Protein AF-A0A177Q3Q2-F1 (afdb_monomer_lite)

Structure (mmCIF, N/CA/C/O backbone):
data_AF-A0A177Q3Q2-F1
#
_entry.id   AF-A0A177Q3Q2-F1
#
loop_
_atom_site.group_PDB
_atom_site.id
_atom_site.type_symbol
_atom_site.label_atom_id
_atom_site.label_alt_id
_atom_site.label_comp_id
_atom_site.label_asym_id
_atom_site.label_entity_id
_atom_site.label_seq_id
_atom_site.pdbx_PDB_ins_code
_atom_site.Cartn_x
_atom_site.Cartn_y
_atom_site.Cartn_z
_atom_site.occupancy
_atom_site.B_iso_or_equiv
_atom_site.auth_seq_id
_atom_site.auth_comp_id
_atom_site.auth_asym_id
_atom_site.auth_atom_id
_atom_site.pdbx_PDB_model_num
ATOM 1 N N . MET A 1 1 ? 17.281 -11.636 -46.528 1.00 52.88 1 MET A N 1
ATOM 2 C CA . MET A 1 1 ? 16.624 -12.798 -47.162 1.00 52.88 1 MET A CA 1
ATOM 3 C C . MET A 1 1 ? 15.915 -13.528 -46.042 1.00 52.88 1 MET A C 1
ATOM 5 O O . MET A 1 1 ? 16.582 -13.711 -45.032 1.00 52.88 1 MET A O 1
ATOM 9 N N . PRO A 1 2 ? 14.626 -13.861 -46.186 1.00 63.59 2 PRO A N 1
ATOM 10 C CA . PRO A 1 2 ? 13.891 -14.583 -45.153 1.00 63.59 2 PRO A CA 1
ATOM 11 C C . PRO A 1 2 ? 14.477 -15.980 -44.945 1.00 63.59 2 PRO A C 1
ATOM 13 O O . PRO A 1 2 ? 15.086 -16.559 -45.857 1.00 63.59 2 PRO A O 1
ATOM 16 N N . SER A 1 3 ? 14.303 -16.505 -43.739 1.00 64.81 3 SER A N 1
ATOM 17 C CA . SER A 1 3 ? 14.805 -17.816 -43.346 1.00 64.81 3 SER A CA 1
ATOM 18 C C . SER A 1 3 ? 14.247 -18.946 -44.236 1.00 64.81 3 SER A C 1
ATOM 20 O O . SER A 1 3 ? 13.060 -18.965 -44.557 1.00 64.81 3 SER A O 1
ATOM 22 N N . PRO A 1 4 ? 15.063 -19.943 -44.634 1.00 68.69 4 PRO A N 1
ATOM 23 C CA . PRO A 1 4 ? 14.647 -20.991 -45.574 1.00 68.69 4 PRO A CA 1
ATOM 24 C C . PRO A 1 4 ? 13.733 -22.074 -44.963 1.00 68.69 4 PRO A C 1
ATOM 26 O O . PRO A 1 4 ? 13.349 -23.006 -45.667 1.00 68.69 4 PRO A O 1
ATOM 29 N N . SER A 1 5 ? 13.398 -21.997 -43.668 1.00 67.12 5 SER A N 1
ATOM 30 C CA . SER A 1 5 ? 12.574 -22.994 -42.968 1.00 67.12 5 SER A CA 1
ATOM 31 C C . SER A 1 5 ? 11.662 -22.356 -41.916 1.00 67.12 5 SER A C 1
ATOM 33 O O . SER A 1 5 ? 12.164 -21.669 -41.027 1.00 67.12 5 SER A O 1
ATOM 35 N N . ILE A 1 6 ? 10.367 -22.685 -41.942 1.00 64.56 6 ILE A N 1
ATOM 36 C CA . ILE A 1 6 ? 9.371 -22.293 -40.929 1.00 64.56 6 ILE A CA 1
ATOM 37 C C . ILE A 1 6 ? 9.373 -23.340 -39.805 1.00 64.56 6 ILE A C 1
ATOM 39 O O . ILE A 1 6 ? 8.552 -24.255 -39.783 1.00 64.56 6 ILE A O 1
ATOM 43 N N . GLN A 1 7 ? 10.348 -23.271 -38.903 1.00 69.44 7 GLN A N 1
ATOM 44 C CA . GLN A 1 7 ? 10.355 -24.081 -37.681 1.00 69.44 7 GLN A CA 1
ATOM 45 C C . GLN A 1 7 ? 10.640 -23.182 -36.487 1.00 69.44 7 GLN A C 1
ATOM 47 O O . GLN A 1 7 ? 11.554 -22.360 -36.550 1.00 69.44 7 GLN A O 1
ATOM 52 N N . ALA A 1 8 ? 9.871 -23.353 -35.408 1.00 69.31 8 ALA A N 1
ATOM 53 C CA . ALA A 1 8 ? 10.115 -22.654 -34.153 1.00 69.31 8 ALA A CA 1
ATOM 54 C C . ALA A 1 8 ? 11.532 -22.970 -33.656 1.00 69.31 8 ALA A C 1
ATOM 56 O O . ALA A 1 8 ? 11.955 -24.129 -33.655 1.00 69.31 8 ALA A O 1
ATOM 57 N N . ARG A 1 9 ? 12.270 -21.931 -33.261 1.00 74.56 9 ARG A N 1
ATOM 58 C CA . ARG A 1 9 ? 13.608 -22.055 -32.684 1.00 74.56 9 ARG A CA 1
ATOM 59 C C . ARG A 1 9 ? 13.596 -21.422 -31.311 1.00 74.56 9 ARG A C 1
ATOM 61 O O . ARG A 1 9 ? 13.188 -20.272 -31.168 1.00 74.56 9 ARG A O 1
ATOM 68 N N . ASP A 1 10 ? 14.104 -22.156 -30.336 1.00 81.56 10 ASP A N 1
ATOM 69 C CA . ASP A 1 10 ? 14.385 -21.577 -29.036 1.00 81.56 10 ASP A CA 1
ATOM 70 C C . ASP A 1 10 ? 15.620 -20.684 -29.153 1.00 81.56 10 ASP A C 1
ATOM 72 O O . ASP A 1 10 ? 16.664 -21.081 -29.679 1.00 81.56 10 ASP A O 1
ATOM 76 N N . PHE A 1 11 ? 15.493 -19.460 -28.659 1.00 77.62 11 PHE A N 1
ATOM 77 C CA . PHE A 1 11 ? 16.582 -18.504 -28.562 1.00 77.62 11 PHE A CA 1
ATOM 78 C C . PHE A 1 11 ? 16.597 -17.924 -27.151 1.00 77.62 11 PHE A C 1
ATOM 80 O O . PHE A 1 11 ? 15.567 -17.497 -26.633 1.00 77.62 11 PHE A O 1
ATOM 87 N N . LEU A 1 12 ? 17.774 -17.913 -26.527 1.00 84.19 12 LEU A N 1
ATOM 88 C CA . LEU A 1 12 ? 17.972 -17.340 -25.203 1.00 84.19 12 LEU A CA 1
ATOM 89 C C . LEU A 1 12 ? 18.639 -15.971 -25.341 1.00 84.19 12 LEU A C 1
ATOM 91 O O . LEU A 1 12 ? 19.768 -15.873 -25.821 1.00 84.19 12 LEU A O 1
ATOM 95 N N . SER A 1 13 ? 17.956 -14.930 -24.869 1.00 83.25 13 SER A N 1
ATOM 96 C CA . SER A 1 13 ? 18.501 -13.579 -24.744 1.00 83.25 13 SER A CA 1
ATOM 97 C C . SER A 1 13 ? 18.409 -13.125 -23.298 1.00 83.25 13 SER A C 1
ATOM 99 O O . SER A 1 13 ? 17.327 -13.142 -22.715 1.00 83.25 13 SER A O 1
ATOM 101 N N . ASN A 1 14 ? 19.535 -12.705 -22.727 1.00 87.25 14 ASN A N 1
ATOM 102 C CA . ASN A 1 14 ? 19.601 -12.217 -21.354 1.00 87.25 14 ASN A CA 1
ATOM 103 C C . ASN A 1 14 ? 19.893 -10.716 -21.368 1.00 87.25 14 ASN A C 1
ATOM 105 O O . ASN A 1 14 ? 20.964 -10.295 -21.805 1.00 87.25 14 ASN A O 1
ATOM 109 N N . VAL A 1 15 ? 18.955 -9.919 -20.861 1.00 89.25 15 VAL A N 1
ATOM 110 C CA . VAL A 1 15 ? 19.121 -8.476 -20.652 1.00 89.25 15 VAL A CA 1
ATOM 111 C C . VAL A 1 15 ? 18.958 -8.191 -19.164 1.00 89.25 15 VAL A C 1
ATOM 113 O O . VAL A 1 15 ? 18.047 -8.712 -18.526 1.00 89.25 15 VAL A O 1
ATOM 116 N N . ALA A 1 16 ? 19.843 -7.365 -18.608 1.00 90.50 16 ALA A N 1
ATOM 117 C CA . ALA A 1 16 ? 19.757 -6.909 -17.226 1.00 90.50 16 ALA A CA 1
ATOM 118 C C . ALA A 1 16 ? 19.288 -5.451 -17.174 1.00 90.50 16 ALA A C 1
ATOM 120 O O . ALA A 1 16 ? 19.714 -4.620 -17.976 1.00 90.50 16 ALA A O 1
ATOM 121 N N . HIS A 1 17 ? 18.440 -5.136 -16.199 1.00 90.50 17 HIS A N 1
ATOM 122 C CA . HIS A 1 17 ? 17.997 -3.781 -15.895 1.00 90.50 17 HIS A CA 1
ATOM 123 C C . HIS A 1 17 ? 18.007 -3.567 -14.379 1.00 90.50 17 HIS A C 1
ATOM 125 O O . HIS A 1 17 ? 17.711 -4.491 -13.623 1.00 90.50 17 HIS A O 1
ATOM 131 N N . VAL A 1 18 ? 18.342 -2.352 -13.938 1.00 92.06 18 VAL A N 1
ATOM 132 C CA . VAL A 1 18 ? 18.308 -1.960 -12.524 1.00 92.06 18 VAL A CA 1
ATOM 133 C C . VAL A 1 18 ? 17.256 -0.879 -12.342 1.00 92.06 18 VAL A C 1
ATOM 135 O O . VAL A 1 18 ? 17.373 0.211 -12.900 1.00 92.06 18 VAL A O 1
ATOM 138 N N . PHE A 1 19 ? 16.263 -1.166 -11.509 1.00 91.62 19 PHE A N 1
ATOM 139 C CA . PHE A 1 19 ? 15.271 -0.184 -11.098 1.00 91.62 19 PHE A CA 1
ATOM 140 C C . PHE A 1 19 ? 15.809 0.607 -9.904 1.00 91.62 19 PHE A C 1
ATOM 142 O O . PHE A 1 19 ? 15.967 0.072 -8.811 1.00 91.62 19 PHE A O 1
ATOM 149 N N . GLY A 1 20 ? 16.123 1.886 -10.118 1.00 89.19 20 GLY A N 1
ATOM 150 C CA . GLY A 1 20 ? 16.749 2.724 -9.089 1.00 89.19 20 GLY A CA 1
ATOM 151 C C . GLY A 1 20 ? 15.794 3.261 -8.019 1.00 89.19 20 GLY A C 1
ATOM 152 O O . GLY A 1 20 ? 16.256 3.762 -6.999 1.00 89.19 20 GLY A O 1
ATOM 153 N N . ASN A 1 21 ? 14.479 3.181 -8.243 1.00 91.62 21 ASN A N 1
ATOM 154 C CA . ASN A 1 21 ? 13.468 3.762 -7.363 1.00 91.62 21 ASN A CA 1
ATOM 155 C C . ASN A 1 21 ? 12.325 2.782 -7.111 1.00 91.62 21 ASN A C 1
ATOM 157 O O . ASN A 1 21 ? 11.904 2.064 -8.018 1.00 91.62 21 ASN A O 1
ATOM 161 N N . ALA A 1 22 ? 11.784 2.834 -5.896 1.00 94.56 22 ALA A N 1
ATOM 162 C CA . ALA A 1 22 ? 10.554 2.147 -5.546 1.00 94.56 22 ALA A CA 1
ATOM 163 C C . ALA A 1 22 ? 9.386 2.706 -6.365 1.00 94.56 22 ALA A C 1
ATOM 165 O O . ALA A 1 22 ? 9.119 3.906 -6.295 1.00 94.56 22 ALA A O 1
ATOM 166 N N . CYS A 1 23 ? 8.735 1.859 -7.158 1.00 97.56 23 CYS A N 1
ATOM 167 C CA . CYS A 1 23 ? 7.538 2.171 -7.936 1.00 97.56 23 CYS A CA 1
ATOM 168 C C . CYS A 1 23 ? 7.004 0.902 -8.617 1.00 97.56 23 CYS A C 1
ATOM 170 O O . CYS A 1 23 ? 7.581 -0.181 -8.499 1.00 97.56 23 CYS A O 1
ATOM 172 N N . THR A 1 24 ? 5.921 1.058 -9.376 1.00 96.19 24 THR A N 1
ATOM 173 C CA . THR A 1 24 ? 5.447 0.056 -10.330 1.00 96.19 24 THR A CA 1
ATOM 174 C C . THR A 1 24 ? 5.987 0.360 -11.728 1.00 96.19 24 THR A C 1
ATOM 176 O O . THR A 1 24 ? 6.044 1.516 -12.153 1.00 96.19 24 THR A O 1
ATOM 179 N N . PHE A 1 25 ? 6.400 -0.683 -12.437 1.00 95.50 25 PHE A N 1
ATOM 180 C CA . PHE A 1 25 ? 6.939 -0.634 -13.792 1.00 95.50 25 PHE A CA 1
ATOM 181 C C . PHE A 1 25 ? 6.328 -1.755 -14.631 1.00 95.50 25 PHE A C 1
ATOM 183 O O . PHE A 1 25 ? 5.792 -2.728 -14.101 1.00 95.50 25 PHE A O 1
ATOM 190 N N . GLU A 1 26 ? 6.465 -1.642 -15.944 1.00 94.94 26 GLU A N 1
ATOM 191 C CA . GLU A 1 26 ? 6.177 -2.719 -16.882 1.00 94.94 26 GLU A CA 1
ATOM 192 C C . GLU A 1 26 ? 7.461 -3.051 -17.641 1.00 94.94 26 GLU A C 1
ATOM 194 O O . GLU A 1 26 ? 8.158 -2.159 -18.129 1.00 94.94 26 GLU A O 1
ATOM 199 N N . SER A 1 27 ? 7.793 -4.336 -17.713 1.00 93.25 27 SER A N 1
ATOM 200 C CA . SER A 1 27 ? 8.859 -4.842 -18.568 1.00 93.25 27 SER A CA 1
ATOM 201 C C . SER A 1 27 ? 8.229 -5.619 -19.709 1.00 93.25 27 SER A C 1
ATOM 203 O O . SER A 1 27 ? 7.420 -6.513 -19.463 1.00 93.25 27 SER A O 1
ATOM 205 N N . SER A 1 28 ? 8.583 -5.280 -20.947 1.00 93.31 28 SER A N 1
ATOM 206 C CA . SER A 1 28 ? 8.071 -5.955 -22.133 1.00 93.31 28 SER A CA 1
ATOM 207 C C . SER A 1 28 ? 9.188 -6.586 -22.956 1.00 93.31 28 SER A C 1
ATOM 209 O O . SER A 1 28 ? 10.295 -6.062 -23.077 1.00 93.31 28 SER A O 1
ATOM 211 N N . LEU A 1 29 ? 8.873 -7.743 -23.526 1.00 91.25 29 LEU A N 1
ATOM 212 C CA . LEU A 1 29 ? 9.678 -8.457 -24.499 1.00 91.25 29 LEU A CA 1
ATOM 213 C C . LEU A 1 29 ? 8.914 -8.445 -25.816 1.00 91.25 29 LEU A C 1
ATOM 215 O O . LEU A 1 29 ? 7.759 -8.857 -25.855 1.00 91.25 29 LEU A O 1
ATOM 219 N N . THR A 1 30 ? 9.558 -7.997 -26.889 1.00 90.75 30 THR A N 1
ATOM 220 C CA . THR A 1 30 ? 9.022 -8.104 -28.250 1.00 90.75 30 THR A CA 1
ATOM 221 C C . THR A 1 30 ? 9.996 -8.906 -29.095 1.00 90.75 30 THR A C 1
ATOM 223 O O . THR A 1 30 ? 11.171 -8.554 -29.187 1.00 90.75 30 THR A O 1
ATOM 226 N N . ALA A 1 31 ? 9.505 -9.986 -29.692 1.00 89.31 31 ALA A N 1
ATOM 227 C CA . ALA A 1 31 ? 10.215 -10.776 -30.682 1.00 89.31 31 ALA A CA 1
ATOM 228 C C . ALA A 1 31 ? 9.748 -10.355 -32.077 1.00 89.31 31 ALA A C 1
ATOM 230 O O . ALA A 1 31 ? 8.546 -10.253 -32.330 1.00 89.31 31 ALA A O 1
ATOM 231 N N . THR A 1 32 ? 10.704 -10.113 -32.968 1.00 88.06 32 THR A N 1
ATOM 232 C CA . THR A 1 32 ? 10.467 -9.781 -34.375 1.00 88.06 32 THR A CA 1
ATOM 233 C C . THR A 1 32 ? 11.155 -10.818 -35.250 1.00 88.06 32 THR A C 1
ATOM 235 O O . THR A 1 32 ? 12.340 -11.087 -35.045 1.00 88.06 32 THR A O 1
ATOM 238 N N . ASP A 1 33 ? 10.427 -11.368 -36.211 1.00 83.06 33 ASP A N 1
ATOM 239 C CA . ASP A 1 33 ? 10.922 -12.316 -37.202 1.00 83.06 33 ASP A CA 1
ATOM 240 C C . ASP A 1 33 ? 11.427 -11.586 -38.464 1.00 83.06 33 ASP A C 1
ATOM 242 O O . ASP A 1 33 ? 11.071 -10.432 -38.731 1.00 83.06 33 ASP A O 1
ATOM 246 N N . ASP A 1 34 ? 12.289 -12.242 -39.240 1.00 83.19 34 ASP A N 1
ATOM 247 C CA . ASP A 1 34 ? 12.910 -11.696 -40.453 1.00 83.19 34 ASP A CA 1
ATOM 248 C C . ASP A 1 34 ? 11.942 -11.567 -41.647 1.00 83.19 34 ASP A C 1
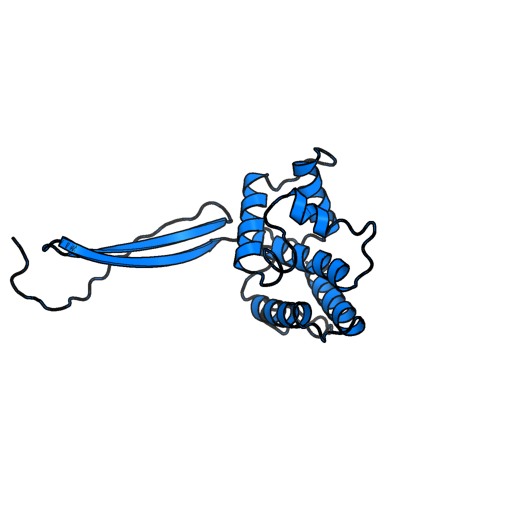ATOM 250 O O . ASP A 1 34 ? 12.282 -10.954 -42.666 1.00 83.19 34 ASP A O 1
ATOM 254 N N . ASP A 1 35 ? 10.722 -12.080 -41.484 1.00 84.19 35 ASP A N 1
ATOM 255 C CA . ASP A 1 35 ? 9.574 -11.948 -42.378 1.00 84.19 35 ASP A CA 1
ATOM 256 C C . ASP A 1 35 ? 8.547 -10.895 -41.905 1.00 84.19 35 ASP A C 1
ATOM 258 O O . ASP A 1 35 ? 7.458 -10.787 -42.472 1.00 84.19 35 ASP A O 1
ATOM 262 N N . ALA A 1 36 ? 8.924 -10.084 -40.908 1.00 82.50 36 ALA A N 1
ATOM 263 C CA . ALA A 1 36 ? 8.108 -9.066 -40.245 1.00 82.50 36 ALA A CA 1
ATOM 264 C C . ALA A 1 36 ? 7.002 -9.592 -39.308 1.00 82.50 36 ALA A C 1
ATOM 266 O O . ALA A 1 36 ? 6.196 -8.793 -38.822 1.00 82.50 36 ALA A O 1
ATOM 267 N N . GLY A 1 37 ? 6.974 -10.891 -38.991 1.00 85.19 37 GLY A N 1
ATOM 268 C CA . GLY A 1 37 ? 6.171 -11.420 -37.889 1.00 85.19 37 GLY A CA 1
ATOM 269 C C . GLY A 1 37 ? 6.585 -10.823 -36.538 1.00 85.19 37 GLY A C 1
ATOM 270 O O . GLY A 1 37 ? 7.764 -10.583 -36.285 1.00 85.19 37 GLY A O 1
ATOM 271 N N . THR A 1 38 ? 5.628 -10.563 -35.642 1.00 91.56 38 THR A N 1
ATOM 272 C CA . THR A 1 38 ? 5.923 -10.000 -34.312 1.00 91.56 38 THR A CA 1
ATOM 273 C C . THR A 1 38 ? 5.073 -10.625 -33.217 1.00 91.56 38 THR A C 1
ATOM 275 O O . THR A 1 38 ? 3.879 -10.848 -33.418 1.00 91.56 38 THR A O 1
ATOM 278 N N . ALA A 1 39 ? 5.653 -10.813 -32.034 1.00 90.62 39 ALA A N 1
ATOM 279 C CA . ALA A 1 39 ? 4.931 -11.173 -30.817 1.00 90.62 39 ALA A CA 1
ATOM 280 C C . ALA A 1 39 ? 5.492 -10.402 -29.617 1.00 90.62 39 ALA A C 1
ATOM 282 O O . ALA A 1 39 ? 6.702 -10.198 -29.527 1.00 90.62 39 ALA A O 1
ATOM 283 N N . SER A 1 40 ? 4.626 -10.005 -28.681 1.00 93.81 40 SER A N 1
ATOM 284 C CA . SER A 1 40 ? 5.023 -9.262 -27.482 1.00 93.81 40 SER A CA 1
ATOM 285 C C . SER A 1 40 ? 4.417 -9.859 -26.218 1.00 93.81 40 SER A C 1
ATOM 287 O O . SER A 1 40 ? 3.284 -10.337 -26.222 1.00 93.81 40 SER A O 1
ATOM 289 N N . GLN A 1 41 ? 5.163 -9.782 -25.122 1.00 93.62 41 GLN A N 1
ATOM 290 C CA . GLN A 1 41 ? 4.716 -10.131 -23.779 1.00 93.62 41 GLN A CA 1
ATOM 291 C C . GLN A 1 41 ? 5.157 -9.043 -22.800 1.00 93.62 41 GLN A C 1
ATOM 293 O O . GLN A 1 41 ? 6.204 -8.430 -22.994 1.00 93.62 41 GLN A O 1
ATOM 298 N N . ALA A 1 42 ? 4.374 -8.811 -21.749 1.00 94.31 42 ALA A N 1
ATOM 299 C CA . ALA A 1 42 ? 4.700 -7.865 -20.691 1.00 94.31 42 ALA A CA 1
ATOM 300 C C . ALA A 1 42 ? 4.548 -8.503 -19.306 1.00 94.31 42 ALA A C 1
ATOM 302 O O . ALA A 1 42 ? 3.767 -9.439 -19.121 1.00 94.31 42 ALA A O 1
ATOM 303 N N . ALA A 1 43 ? 5.300 -7.983 -18.342 1.00 93.38 43 ALA A N 1
ATOM 304 C CA . ALA A 1 43 ? 5.231 -8.340 -16.937 1.00 93.38 43 ALA A CA 1
ATOM 305 C C . ALA A 1 43 ? 5.263 -7.074 -16.075 1.00 93.38 43 ALA A C 1
ATOM 307 O O . ALA A 1 43 ? 6.081 -6.176 -16.295 1.00 93.38 43 ALA A O 1
ATOM 308 N N . ALA A 1 44 ? 4.391 -7.024 -15.069 1.00 93.88 44 ALA A N 1
ATOM 309 C CA . ALA A 1 44 ? 4.443 -5.991 -14.047 1.00 93.88 44 ALA A CA 1
ATOM 310 C C . ALA A 1 44 ? 5.643 -6.233 -13.122 1.00 93.88 44 ALA A C 1
ATOM 312 O O . ALA A 1 44 ? 5.894 -7.358 -12.686 1.00 93.88 44 ALA A O 1
ATOM 313 N N . VAL A 1 45 ? 6.363 -5.165 -12.800 1.00 94.75 45 VAL A N 1
ATOM 314 C CA . VAL A 1 45 ? 7.485 -5.177 -11.863 1.00 94.75 45 VAL A CA 1
ATOM 315 C C . VAL A 1 45 ? 7.186 -4.188 -10.746 1.00 94.75 45 VAL A C 1
ATOM 317 O O . VAL A 1 45 ? 6.967 -3.005 -10.994 1.00 94.75 45 VAL A O 1
ATOM 320 N N . ILE A 1 46 ? 7.181 -4.670 -9.506 1.00 95.94 46 ILE A N 1
ATOM 321 C CA . ILE A 1 46 ? 6.959 -3.852 -8.313 1.00 95.94 46 ILE A CA 1
ATOM 322 C C . ILE A 1 46 ? 8.269 -3.787 -7.543 1.00 95.94 46 ILE A C 1
ATOM 324 O O . ILE A 1 46 ? 8.809 -4.813 -7.135 1.00 95.94 46 ILE A O 1
ATOM 328 N N . ILE A 1 47 ? 8.777 -2.574 -7.356 1.00 96.94 47 ILE A N 1
ATOM 329 C CA . ILE A 1 47 ? 10.008 -2.310 -6.618 1.00 96.94 47 ILE A CA 1
ATOM 330 C C . ILE A 1 47 ? 9.629 -1.590 -5.336 1.00 96.94 47 ILE A C 1
ATOM 332 O O . ILE A 1 47 ? 8.995 -0.535 -5.381 1.00 96.94 47 ILE A O 1
ATOM 336 N N . LEU A 1 48 ? 10.011 -2.164 -4.201 1.00 96.69 48 LEU A N 1
ATOM 337 C CA . LEU A 1 48 ? 9.777 -1.581 -2.884 1.00 96.69 48 LEU A CA 1
ATOM 338 C C . LEU A 1 48 ? 10.919 -0.638 -2.505 1.00 96.69 48 LEU A C 1
ATOM 340 O O . LEU A 1 48 ? 11.982 -0.613 -3.132 1.00 96.69 48 LEU A O 1
ATOM 344 N N . GLY A 1 49 ? 10.691 0.165 -1.471 1.00 95.75 49 GLY A N 1
ATOM 345 C CA . GLY A 1 49 ? 11.761 0.893 -0.810 1.00 95.75 49 GLY A CA 1
ATOM 346 C C . GLY A 1 49 ? 12.718 -0.040 -0.062 1.00 95.75 49 GLY A C 1
ATOM 347 O O . GLY A 1 49 ? 12.691 -1.259 -0.190 1.00 95.75 49 GLY A O 1
ATOM 348 N N . ASN A 1 50 ? 13.591 0.563 0.731 1.00 94.25 50 ASN A N 1
ATOM 349 C CA . ASN A 1 50 ? 14.625 -0.115 1.509 1.00 94.25 50 ASN A CA 1
ATOM 350 C C . ASN A 1 50 ? 14.615 0.318 2.982 1.00 94.25 50 ASN A C 1
ATOM 352 O O . ASN A 1 50 ? 15.648 0.264 3.650 1.00 94.25 50 ASN A O 1
ATOM 356 N N . ALA A 1 51 ? 13.484 0.835 3.469 1.00 94.00 51 ALA A N 1
ATOM 357 C CA . ALA A 1 51 ? 13.339 1.158 4.877 1.00 94.00 51 ALA A CA 1
ATOM 358 C C . ALA A 1 51 ? 13.382 -0.122 5.713 1.00 94.00 51 ALA A C 1
ATOM 360 O O . ALA A 1 51 ? 12.934 -1.172 5.276 1.00 94.00 51 ALA A O 1
ATOM 361 N N . THR A 1 52 ? 13.911 -0.027 6.926 1.00 90.19 52 THR A N 1
ATOM 362 C CA . THR A 1 52 ? 13.984 -1.159 7.864 1.00 90.19 52 THR A CA 1
ATOM 363 C C . THR A 1 52 ? 13.062 -0.989 9.066 1.00 90.19 52 THR A C 1
ATOM 365 O O . THR A 1 52 ? 12.916 -1.918 9.855 1.00 90.19 52 THR A O 1
ATOM 368 N N . GLN A 1 53 ? 12.461 0.193 9.213 1.00 91.75 53 GLN A N 1
ATOM 369 C CA . GLN A 1 53 ? 11.598 0.556 10.331 1.00 91.75 53 GLN A CA 1
ATOM 370 C C . GLN A 1 53 ? 10.156 0.674 9.861 1.00 91.75 53 GLN A C 1
ATOM 372 O O . GLN A 1 53 ? 9.879 1.285 8.825 1.00 91.75 53 GLN A O 1
ATOM 377 N N . ASN A 1 54 ? 9.258 0.097 10.653 1.00 93.50 54 ASN A N 1
ATOM 378 C CA . ASN A 1 54 ? 7.828 0.252 10.471 1.00 93.50 54 ASN A CA 1
ATOM 379 C C . ASN A 1 54 ? 7.378 1.600 11.026 1.00 93.50 54 ASN A C 1
ATOM 381 O O . ASN A 1 54 ? 7.758 2.005 12.120 1.00 93.50 54 ASN A O 1
ATOM 385 N N . GLU A 1 55 ? 6.522 2.272 10.271 1.00 94.94 55 GLU A N 1
ATOM 386 C CA . GLU A 1 55 ? 5.961 3.557 10.641 1.00 94.94 55 GLU A CA 1
ATOM 387 C C . GLU A 1 55 ? 4.472 3.404 10.953 1.00 94.94 55 GLU A C 1
ATOM 389 O O . GLU A 1 55 ? 3.703 2.802 10.196 1.00 94.94 55 GLU A O 1
ATOM 394 N N . GLY A 1 56 ? 4.042 3.971 12.077 1.00 94.25 56 GLY A N 1
ATOM 395 C CA . GLY A 1 56 ? 2.633 3.973 12.459 1.00 94.25 56 GLY A CA 1
ATOM 396 C C . GLY A 1 56 ? 1.789 4.896 11.573 1.00 94.25 56 GLY A C 1
ATOM 397 O O . GLY A 1 56 ? 2.287 5.816 10.921 1.00 94.25 56 GLY A O 1
ATOM 398 N N . HIS A 1 57 ? 0.466 4.733 11.614 1.00 94.25 57 HIS A N 1
ATOM 399 C CA . HIS A 1 57 ? -0.469 5.575 10.851 1.00 94.25 57 HIS A CA 1
ATOM 400 C C . HIS A 1 57 ? -0.291 7.088 11.100 1.00 94.25 57 HIS A C 1
ATOM 402 O O . HIS A 1 57 ? -0.500 7.896 10.196 1.00 94.25 57 HIS A O 1
ATOM 408 N N . GLY A 1 58 ? 0.122 7.495 12.308 1.00 93.56 58 GLY A N 1
ATOM 409 C CA . GLY A 1 58 ? 0.372 8.901 12.642 1.00 93.56 58 GLY A CA 1
ATOM 410 C C . GLY A 1 58 ? 1.538 9.514 11.860 1.00 93.56 58 GLY A C 1
ATOM 411 O O . GLY A 1 58 ? 1.461 10.679 11.463 1.00 93.56 58 GLY A O 1
ATOM 412 N N . TYR A 1 59 ? 2.588 8.732 11.589 1.00 94.94 59 TYR A N 1
ATOM 413 C CA . TYR A 1 59 ? 3.689 9.148 10.720 1.00 94.94 59 TYR A CA 1
ATOM 414 C C . TYR A 1 59 ? 3.178 9.370 9.297 1.00 94.94 59 TYR A C 1
ATOM 416 O O . TYR A 1 59 ? 3.304 10.474 8.767 1.00 94.94 59 TYR A O 1
ATOM 424 N N . TRP A 1 60 ? 2.519 8.364 8.714 1.00 97.00 60 TRP A N 1
ATOM 425 C CA . TRP A 1 60 ? 2.019 8.430 7.339 1.00 97.00 60 TRP A CA 1
ATOM 426 C C . TRP A 1 60 ? 1.028 9.573 7.130 1.00 97.00 60 TRP A C 1
ATOM 428 O O . TRP A 1 60 ? 1.139 10.312 6.150 1.00 97.00 60 TRP A O 1
ATOM 438 N N . LYS A 1 61 ? 0.141 9.810 8.105 1.00 95.69 61 LYS A N 1
ATOM 439 C CA . LYS A 1 61 ? -0.733 10.989 8.130 1.00 95.69 61 LYS A CA 1
ATOM 440 C C . LYS A 1 61 ? 0.059 12.290 8.032 1.00 95.69 61 LYS A C 1
ATOM 442 O O . LYS A 1 61 ? -0.297 13.165 7.251 1.00 95.69 61 LYS A O 1
ATOM 447 N N . ASN A 1 62 ? 1.123 12.439 8.822 1.00 95.38 62 ASN A N 1
ATOM 448 C CA . ASN A 1 62 ? 1.942 13.651 8.815 1.00 95.38 62 ASN A CA 1
ATOM 449 C C . ASN A 1 62 ? 2.698 13.831 7.490 1.00 95.38 62 ASN A C 1
ATOM 451 O O . ASN A 1 62 ? 2.775 14.958 7.003 1.00 95.38 62 ASN A O 1
ATOM 455 N N . VAL A 1 63 ? 3.215 12.745 6.901 1.00 96.75 63 VAL A N 1
ATOM 456 C CA . VAL A 1 63 ? 3.868 12.767 5.581 1.00 96.75 63 VAL A CA 1
ATOM 457 C C . VAL A 1 63 ? 2.891 13.248 4.506 1.00 96.75 63 VAL A C 1
ATOM 459 O O . VAL A 1 63 ? 3.204 14.179 3.767 1.00 96.75 63 VAL A O 1
ATOM 462 N N . LEU A 1 64 ? 1.692 12.664 4.449 1.00 97.12 64 LEU A N 1
ATOM 463 C CA . LEU A 1 64 ? 0.653 13.060 3.495 1.00 97.12 64 LEU A CA 1
ATOM 464 C C . LEU A 1 64 ? 0.218 14.512 3.716 1.00 97.12 64 LEU A C 1
ATOM 466 O O . LEU A 1 64 ? 0.245 15.305 2.777 1.00 97.12 64 LEU A O 1
ATOM 470 N N . ARG A 1 65 ? -0.062 14.897 4.969 1.00 96.06 65 ARG A N 1
ATOM 471 C CA . ARG A 1 65 ? -0.462 16.263 5.335 1.00 96.06 65 ARG A CA 1
ATOM 472 C C . ARG A 1 65 ? 0.562 17.320 4.927 1.00 96.06 65 ARG A C 1
ATOM 474 O O . ARG A 1 65 ? 0.184 18.435 4.551 1.00 96.06 65 ARG A O 1
ATOM 481 N N . TYR A 1 66 ? 1.855 16.999 5.010 1.00 97.38 66 TYR A N 1
ATOM 482 C CA . TYR A 1 66 ? 2.909 17.897 4.545 1.00 97.38 66 TYR A CA 1
ATOM 483 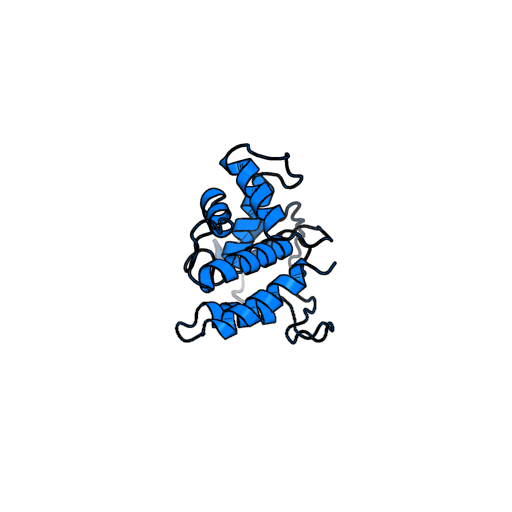C C . TYR A 1 66 ? 2.758 18.192 3.047 1.00 97.38 66 TYR A C 1
ATOM 485 O O . TYR A 1 66 ? 2.837 19.352 2.648 1.00 97.38 66 TYR A O 1
ATOM 493 N N . TYR A 1 67 ? 2.472 17.179 2.226 1.00 97.19 67 TYR A N 1
ATOM 494 C CA . TYR A 1 67 ? 2.325 17.341 0.777 1.00 97.19 67 TYR A CA 1
ATOM 495 C C . TYR A 1 67 ? 0.963 17.874 0.326 1.00 97.19 67 TYR A C 1
ATOM 497 O O . TYR A 1 67 ? 0.878 18.460 -0.751 1.00 97.19 67 TYR A O 1
ATOM 505 N N . THR A 1 68 ? -0.090 17.731 1.130 1.00 96.50 68 THR A N 1
ATOM 506 C CA . THR A 1 68 ? -1.418 18.282 0.810 1.00 96.50 68 THR A CA 1
ATOM 507 C C . THR A 1 68 ? -1.596 19.725 1.277 1.00 96.50 68 THR A C 1
ATOM 509 O O . THR A 1 68 ? -2.262 20.507 0.602 1.00 96.50 68 THR A O 1
ATOM 512 N N . SER A 1 69 ? -1.020 20.095 2.427 1.00 94.62 69 SER A N 1
ATOM 513 C CA . SER A 1 69 ? -1.310 21.370 3.104 1.00 94.62 69 SER A CA 1
ATOM 514 C C . SER A 1 69 ? -0.078 22.161 3.552 1.00 94.62 69 SER A C 1
ATOM 516 O O . SER A 1 69 ? -0.223 23.258 4.093 1.00 94.62 69 SER A O 1
ATOM 518 N N . GLY A 1 70 ? 1.131 21.617 3.383 1.00 92.81 70 GLY A N 1
ATOM 519 C CA . GLY A 1 70 ? 2.372 22.233 3.864 1.00 92.81 70 GLY A CA 1
ATOM 520 C C . GLY A 1 70 ? 2.525 22.235 5.390 1.00 92.81 70 GLY A C 1
ATOM 521 O O . GLY A 1 70 ? 3.432 22.883 5.911 1.00 92.81 70 GLY A O 1
ATOM 522 N N . LYS A 1 71 ? 1.644 21.546 6.131 1.00 89.19 71 LYS A N 1
ATOM 523 C CA . LYS A 1 71 ? 1.643 21.540 7.602 1.00 89.19 71 LYS A CA 1
ATOM 524 C C . LYS A 1 71 ? 2.445 20.375 8.176 1.00 89.19 71 LYS A C 1
ATOM 526 O O . LYS A 1 71 ? 2.146 19.212 7.909 1.00 89.19 71 LYS A O 1
ATOM 531 N N . GLY A 1 72 ? 3.348 20.688 9.102 1.00 81.38 72 GLY A N 1
ATOM 532 C CA . GLY A 1 72 ? 4.156 19.714 9.841 1.00 81.38 72 GLY A CA 1
ATOM 533 C C . GLY A 1 72 ? 5.635 19.770 9.464 1.00 81.38 72 GLY A C 1
ATOM 534 O O . GLY A 1 72 ? 6.071 20.660 8.736 1.00 81.38 72 GLY A O 1
ATOM 535 N N . CYS A 1 73 ? 6.413 18.824 9.986 1.00 87.31 73 CYS A N 1
ATOM 536 C CA . CYS A 1 73 ? 7.829 18.698 9.653 1.00 87.31 73 CYS A CA 1
ATOM 537 C C . CYS A 1 73 ? 8.000 18.137 8.238 1.00 87.31 73 CYS A C 1
ATOM 539 O O . CYS A 1 73 ? 7.250 17.252 7.827 1.00 87.31 73 CYS A O 1
ATOM 541 N N . LYS A 1 74 ? 9.016 18.623 7.515 1.00 92.94 74 LYS A N 1
ATOM 542 C CA . LYS A 1 74 ? 9.375 18.079 6.203 1.00 92.94 74 LYS A CA 1
ATOM 543 C C . LYS A 1 74 ? 9.772 16.600 6.348 1.00 92.94 74 LYS A C 1
ATOM 545 O O . LYS A 1 74 ? 10.713 16.323 7.095 1.00 92.94 74 LYS A O 1
ATOM 550 N N . PRO A 1 75 ? 9.096 15.671 5.654 1.00 94.50 75 PRO A N 1
ATOM 551 C CA . PRO A 1 75 ? 9.409 14.253 5.732 1.00 94.50 75 PRO A CA 1
ATOM 552 C C . PRO A 1 75 ? 10.663 13.905 4.921 1.00 94.50 75 PRO A C 1
ATOM 554 O O . PRO A 1 75 ? 11.074 14.645 4.024 1.00 94.50 75 PRO A O 1
ATOM 557 N N . ALA A 1 76 ? 11.262 12.754 5.234 1.00 91.81 76 ALA A N 1
ATOM 558 C CA . ALA A 1 76 ? 12.376 12.198 4.463 1.00 91.81 76 ALA A CA 1
ATOM 559 C C . ALA A 1 76 ? 11.915 11.594 3.123 1.00 91.81 76 ALA A C 1
ATOM 561 O O . ALA A 1 76 ? 12.638 11.655 2.130 1.00 91.81 76 ALA A O 1
ATOM 562 N N . VAL A 1 77 ? 10.705 11.024 3.087 1.00 94.75 77 VAL A N 1
ATOM 563 C CA . VAL A 1 77 ? 10.075 10.518 1.860 1.00 94.75 77 VAL A CA 1
ATOM 564 C C . VAL A 1 77 ? 9.688 11.707 0.986 1.00 94.75 77 VAL A C 1
ATOM 566 O O . VAL A 1 77 ? 8.955 12.572 1.448 1.00 94.75 77 VAL A O 1
ATOM 569 N N . THR A 1 78 ? 10.172 11.752 -0.258 1.00 96.25 78 THR A N 1
ATOM 570 C CA . THR A 1 78 ? 9.831 12.804 -1.230 1.00 96.25 78 THR A CA 1
ATOM 571 C C . THR A 1 78 ? 8.417 12.625 -1.790 1.00 96.25 78 THR A C 1
ATOM 573 O O . THR A 1 78 ? 7.861 11.529 -1.737 1.00 96.25 78 THR A O 1
ATOM 576 N N . ALA A 1 79 ? 7.853 13.679 -2.393 1.00 97.12 79 ALA A N 1
ATOM 577 C CA . ALA A 1 79 ? 6.540 13.612 -3.041 1.00 97.12 79 ALA A CA 1
ATOM 578 C C . ALA A 1 79 ? 6.494 12.514 -4.119 1.00 97.12 79 ALA A C 1
ATOM 580 O O . ALA A 1 79 ? 5.611 11.665 -4.086 1.00 97.12 79 ALA A O 1
ATOM 581 N N . ASP A 1 80 ? 7.483 12.466 -5.017 1.00 97.00 80 ASP A N 1
ATOM 582 C CA . ASP A 1 80 ? 7.528 11.467 -6.095 1.00 97.00 80 ASP A CA 1
ATOM 583 C C . ASP A 1 80 ? 7.585 10.033 -5.553 1.00 97.00 80 ASP A C 1
ATOM 585 O O . ASP A 1 80 ? 6.899 9.139 -6.052 1.00 97.00 80 ASP A O 1
ATOM 589 N N . ARG A 1 81 ? 8.354 9.814 -4.479 1.00 97.12 81 ARG A N 1
ATOM 590 C CA . ARG A 1 81 ? 8.463 8.504 -3.830 1.00 97.12 81 ARG A CA 1
ATOM 591 C C . ARG A 1 81 ? 7.153 8.107 -3.152 1.00 97.12 81 ARG A C 1
ATOM 593 O O . ARG A 1 81 ? 6.713 6.974 -3.306 1.00 97.12 81 ARG A O 1
ATOM 600 N N . LEU A 1 82 ? 6.493 9.042 -2.467 1.00 97.81 82 LEU A N 1
ATOM 601 C CA . LEU A 1 82 ? 5.181 8.803 -1.866 1.00 97.81 82 LEU A CA 1
ATOM 602 C C . LEU A 1 82 ? 4.107 8.512 -2.924 1.00 97.81 82 LEU A C 1
ATOM 604 O O . LEU A 1 82 ? 3.282 7.624 -2.728 1.00 97.81 82 LEU A O 1
ATOM 608 N N . ALA A 1 83 ? 4.134 9.209 -4.064 1.00 98.12 83 ALA A N 1
ATOM 609 C CA . ALA A 1 83 ? 3.234 8.930 -5.182 1.00 98.12 83 ALA A CA 1
ATOM 610 C C . ALA A 1 83 ? 3.450 7.511 -5.730 1.00 98.12 83 ALA A C 1
ATOM 612 O O . ALA A 1 83 ? 2.486 6.795 -5.998 1.00 98.12 83 ALA A O 1
ATOM 613 N N . CYS A 1 84 ? 4.705 7.070 -5.842 1.00 98.19 84 CYS A N 1
ATOM 614 C CA . CYS A 1 84 ? 5.016 5.687 -6.188 1.00 98.19 84 CYS A CA 1
ATOM 615 C C . CYS A 1 84 ? 4.528 4.685 -5.135 1.00 98.19 84 CYS A C 1
ATOM 617 O O . CYS A 1 84 ? 4.012 3.635 -5.510 1.00 98.19 84 CYS A O 1
ATOM 619 N N . TYR A 1 85 ? 4.607 5.001 -3.840 1.00 98.38 85 TYR A N 1
ATOM 620 C CA . TYR A 1 85 ? 4.056 4.128 -2.800 1.00 98.38 85 TYR A CA 1
ATOM 621 C C . TYR A 1 85 ? 2.553 3.936 -2.957 1.00 98.38 85 TYR A C 1
ATOM 623 O O . TYR A 1 85 ? 2.090 2.801 -2.934 1.00 98.38 85 TYR A O 1
ATOM 631 N N . LEU A 1 86 ? 1.798 5.005 -3.217 1.00 98.19 86 LEU A N 1
ATOM 632 C CA . LEU A 1 86 ? 0.356 4.898 -3.459 1.00 98.19 86 LEU A CA 1
ATOM 633 C C . LEU A 1 86 ? 0.024 4.089 -4.723 1.00 98.19 86 LEU A C 1
ATOM 635 O O . LEU A 1 86 ? -0.955 3.350 -4.722 1.00 98.19 86 LEU A O 1
ATOM 639 N N . LYS A 1 87 ? 0.862 4.134 -5.770 1.00 97.62 87 LYS A N 1
ATOM 640 C CA . LYS A 1 87 ? 0.719 3.241 -6.938 1.00 97.62 87 LYS A CA 1
ATOM 641 C C . LYS A 1 87 ? 0.934 1.770 -6.581 1.00 97.62 87 LYS A C 1
ATOM 643 O O . LYS A 1 87 ? 0.210 0.914 -7.085 1.00 97.62 87 LYS A O 1
ATOM 648 N N . ILE A 1 88 ? 1.905 1.474 -5.714 1.00 97.75 88 ILE A N 1
ATOM 649 C CA . ILE A 1 88 ? 2.128 0.115 -5.200 1.00 97.75 88 ILE A CA 1
ATOM 650 C C . ILE A 1 88 ? 0.911 -0.328 -4.388 1.00 97.75 88 ILE A C 1
ATOM 652 O O . ILE A 1 88 ? 0.372 -1.395 -4.663 1.00 97.75 88 ILE A O 1
ATOM 656 N N . VAL A 1 89 ? 0.417 0.509 -3.467 1.00 97.88 89 VAL A N 1
ATOM 657 C CA . VAL A 1 89 ? -0.804 0.221 -2.695 1.00 97.88 89 VAL A CA 1
ATOM 658 C C . VAL A 1 89 ? -1.981 -0.064 -3.628 1.00 97.88 89 VAL A C 1
ATOM 660 O O . VAL A 1 89 ? -2.630 -1.091 -3.478 1.00 97.88 89 VAL A O 1
ATOM 663 N N . SER A 1 90 ? -2.203 0.780 -4.637 1.00 96.19 90 SER A N 1
ATOM 664 C CA . SER A 1 90 ? -3.263 0.600 -5.637 1.00 96.19 90 SER A CA 1
ATOM 665 C C . SER A 1 90 ? -3.118 -0.675 -6.475 1.00 96.19 90 SER A C 1
ATOM 667 O O . SER A 1 90 ? -4.109 -1.138 -7.029 1.00 96.19 90 SER A O 1
ATOM 669 N N . SER A 1 91 ? -1.905 -1.213 -6.618 1.00 95.12 91 SER A N 1
ATOM 670 C CA . SER A 1 91 ? -1.654 -2.445 -7.382 1.00 95.12 91 SER A CA 1
ATOM 671 C C . SER A 1 91 ? -1.791 -3.703 -6.525 1.00 95.12 91 SER A C 1
ATOM 673 O O . SER A 1 91 ? -2.053 -4.779 -7.052 1.00 95.12 91 SER A O 1
ATOM 675 N N . MET A 1 92 ? -1.573 -3.573 -5.216 1.00 95.56 92 MET A N 1
ATOM 676 C CA . MET A 1 92 ? -1.452 -4.692 -4.284 1.00 95.56 92 MET A CA 1
ATOM 677 C C . MET A 1 92 ? -2.692 -4.898 -3.413 1.00 95.56 92 MET A C 1
ATOM 679 O O . MET A 1 92 ? -3.010 -6.031 -3.061 1.00 95.56 92 MET A O 1
ATOM 683 N N . SER A 1 93 ? -3.381 -3.814 -3.059 1.00 97.31 93 SER A N 1
ATOM 684 C CA . SER A 1 93 ? -4.555 -3.834 -2.193 1.00 97.31 93 SER A CA 1
ATOM 685 C C . SER A 1 93 ? -5.830 -4.054 -2.994 1.00 97.31 93 SER A C 1
ATOM 687 O O . SER A 1 93 ? -6.060 -3.404 -4.010 1.00 97.31 93 SER A O 1
ATOM 689 N N . ARG A 1 94 ? -6.719 -4.909 -2.483 1.00 96.31 94 ARG A N 1
ATOM 690 C CA . ARG A 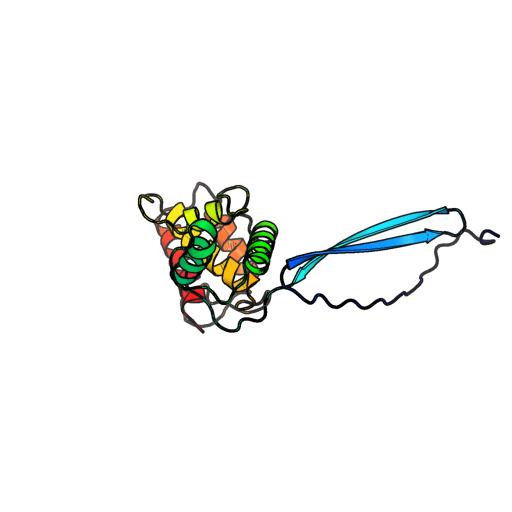1 94 ? -8.096 -5.045 -2.992 1.00 96.31 94 ARG A CA 1
ATOM 691 C C . ARG A 1 94 ? -9.057 -4.021 -2.383 1.00 96.31 94 ARG A C 1
ATOM 693 O O . ARG A 1 94 ? -10.207 -3.934 -2.800 1.00 96.31 94 ARG A O 1
ATOM 700 N N . VAL A 1 95 ? -8.627 -3.304 -1.344 1.00 97.19 95 VAL A N 1
ATOM 701 C CA . VAL A 1 95 ? -9.443 -2.317 -0.619 1.00 97.19 95 VAL A CA 1
ATOM 702 C C . VAL A 1 95 ? -9.224 -0.924 -1.194 1.00 97.19 95 VAL A C 1
ATOM 704 O O . VAL A 1 95 ? -10.189 -0.198 -1.449 1.00 97.19 95 VAL A O 1
ATOM 707 N N . PHE A 1 96 ? -7.963 -0.554 -1.404 1.00 96.81 96 PHE A N 1
ATOM 708 C CA . PHE A 1 96 ? -7.608 0.776 -1.869 1.00 96.81 96 PHE A CA 1
ATOM 709 C C . PHE A 1 96 ? -7.665 0.866 -3.397 1.00 96.81 96 PHE A C 1
ATOM 711 O O . PHE A 1 96 ? -7.202 -0.052 -4.061 1.00 96.81 96 PHE A O 1
ATOM 718 N N . ASN A 1 97 ? -8.216 1.975 -3.923 1.00 82.62 97 ASN A N 1
ATOM 719 C CA . ASN A 1 97 ? -8.543 2.266 -5.343 1.00 82.62 97 ASN A CA 1
ATOM 720 C C . ASN A 1 97 ? -9.982 1.915 -5.793 1.00 82.62 97 ASN A C 1
ATOM 722 O O . ASN A 1 97 ? -10.429 2.413 -6.821 1.00 82.62 97 ASN A O 1
ATOM 726 N N . GLU A 1 98 ? -10.745 1.141 -5.010 1.00 83.69 98 GLU A N 1
ATOM 727 C CA . GLU A 1 98 ? -12.171 0.873 -5.294 1.00 83.69 98 GLU A CA 1
ATOM 728 C C . GLU A 1 98 ? -13.060 1.072 -4.061 1.00 83.69 98 GLU A C 1
ATOM 730 O O . GLU A 1 98 ? -13.939 1.932 -4.052 1.00 83.69 98 GLU A O 1
ATOM 735 N N . ALA A 1 99 ? -12.833 0.290 -3.000 1.00 92.19 99 ALA A N 1
ATOM 736 C CA . ALA A 1 99 ? -13.685 0.321 -1.811 1.00 92.19 99 ALA A CA 1
ATOM 737 C C . ALA A 1 99 ? -13.411 1.538 -0.913 1.00 92.19 99 ALA A C 1
ATOM 739 O O . ALA A 1 99 ? -14.307 1.992 -0.202 1.00 92.19 99 ALA A O 1
ATOM 740 N N . ASN A 1 100 ? -12.177 2.041 -0.918 1.00 94.44 100 ASN A N 1
ATOM 741 C CA . ASN A 1 100 ? -11.786 3.293 -0.282 1.00 94.44 100 ASN A CA 1
ATOM 742 C C . ASN A 1 100 ? -10.609 3.888 -1.064 1.00 94.44 100 ASN A C 1
ATOM 744 O O . ASN A 1 100 ? -9.535 3.301 -1.104 1.00 94.44 100 ASN A O 1
ATOM 748 N N . ASP A 1 101 ? -10.798 4.996 -1.769 1.00 95.62 101 ASP A N 1
ATOM 749 C CA . ASP A 1 101 ? -9.773 5.482 -2.693 1.00 95.62 101 ASP A CA 1
ATOM 750 C C . ASP A 1 101 ? -8.580 6.107 -1.939 1.00 95.62 101 ASP A C 1
ATOM 752 O O . ASP A 1 101 ? -8.755 6.949 -1.063 1.00 95.62 101 ASP A O 1
ATOM 756 N N . ALA A 1 102 ? -7.361 5.696 -2.297 1.00 97.19 102 ALA A N 1
ATOM 757 C CA . ALA A 1 102 ? -6.097 6.223 -1.777 1.00 97.19 102 ALA A CA 1
ATOM 758 C C . ALA A 1 102 ? -5.151 6.688 -2.905 1.00 97.19 102 ALA A C 1
ATOM 760 O O . ALA A 1 102 ? -3.957 6.869 -2.678 1.00 97.19 102 ALA A O 1
ATOM 761 N N . SER A 1 103 ? -5.656 6.865 -4.129 1.00 95.94 103 SER A N 1
ATOM 762 C CA . SER A 1 103 ? -4.874 7.128 -5.348 1.00 95.94 103 SER A CA 1
ATOM 763 C C . SER A 1 103 ? -4.162 8.487 -5.373 1.00 95.94 103 SER A C 1
ATOM 765 O O . SER A 1 103 ? -3.219 8.685 -6.142 1.00 95.94 103 SER A O 1
ATOM 767 N N . THR A 1 104 ? -4.572 9.429 -4.520 1.00 97.06 104 THR A N 1
ATOM 768 C CA . THR A 1 104 ? -3.965 10.763 -4.389 1.00 97.06 104 THR A CA 1
ATOM 769 C C . THR A 1 104 ? -3.591 11.058 -2.942 1.00 97.06 104 THR A C 1
ATOM 771 O O . THR A 1 104 ? -4.130 10.449 -2.017 1.00 97.06 104 THR A O 1
ATOM 774 N N . PHE A 1 105 ? -2.703 12.034 -2.717 1.00 97.69 105 PHE A N 1
ATOM 775 C CA . PHE A 1 105 ? -2.309 12.416 -1.357 1.00 97.69 105 PHE A CA 1
ATOM 776 C C . PHE A 1 105 ? -3.496 12.873 -0.509 1.00 97.69 105 PHE A C 1
ATOM 778 O O . PHE A 1 105 ? -3.574 12.514 0.659 1.00 97.69 105 PHE A O 1
ATOM 785 N N . GLN A 1 106 ? -4.431 13.624 -1.092 1.00 96.69 106 GLN A N 1
ATOM 786 C CA . GLN A 1 106 ? -5.630 14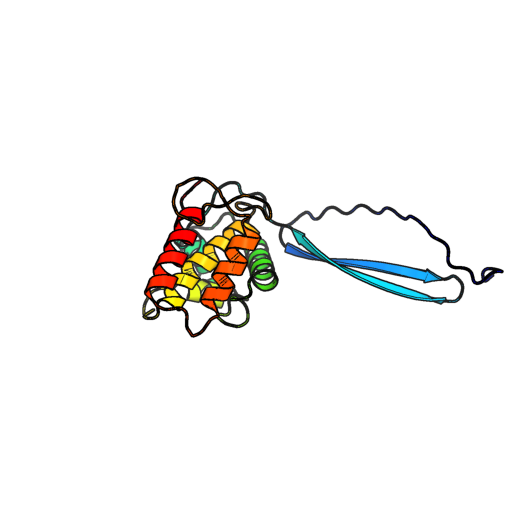.100 -0.404 1.00 96.69 106 GLN A CA 1
ATOM 787 C C . GLN A 1 106 ? -6.550 12.941 -0.009 1.00 96.69 106 GLN A C 1
ATOM 789 O O . GLN A 1 106 ? -7.030 12.893 1.122 1.00 96.69 106 GLN A O 1
ATOM 794 N N . LEU A 1 107 ? -6.768 11.990 -0.921 1.00 96.81 107 LEU A N 1
ATOM 795 C CA . LEU A 1 107 ? -7.615 10.827 -0.661 1.00 96.81 107 LEU A CA 1
ATOM 796 C C . LEU A 1 107 ? -6.983 9.910 0.395 1.00 96.81 107 LEU A C 1
ATOM 798 O O . LEU A 1 107 ? -7.628 9.587 1.392 1.00 96.81 107 LEU A O 1
ATOM 802 N N . ALA A 1 108 ? -5.687 9.615 0.273 1.00 97.50 108 ALA A N 1
ATOM 803 C CA . ALA A 1 108 ? -4.945 8.863 1.280 1.00 97.50 108 ALA A CA 1
ATOM 804 C C . ALA A 1 108 ? -4.910 9.576 2.649 1.00 97.50 108 ALA A C 1
ATOM 806 O O . ALA A 1 108 ? -5.091 8.934 3.681 1.00 97.50 108 ALA A O 1
ATOM 807 N N . GLU A 1 109 ? -4.727 10.903 2.695 1.00 96.12 109 GLU A N 1
ATOM 808 C CA . GLU A 1 109 ? -4.778 11.671 3.949 1.00 96.12 109 GLU A CA 1
ATOM 809 C C . GLU A 1 109 ? -6.153 11.562 4.616 1.00 96.12 109 GLU A C 1
ATOM 811 O O . GLU A 1 109 ? -6.228 11.382 5.833 1.00 96.12 109 GLU A O 1
ATOM 816 N N . SER A 1 110 ? -7.234 11.623 3.831 1.00 95.00 110 SER A N 1
ATOM 817 C CA . SER A 1 110 ? -8.602 11.510 4.346 1.00 95.00 110 SER A CA 1
ATOM 818 C C . SER A 1 110 ? -8.863 10.160 5.023 1.00 95.00 110 SER A C 1
ATOM 820 O O . SER A 1 110 ? -9.554 10.095 6.041 1.00 95.00 110 SER A O 1
ATOM 822 N N . ILE A 1 111 ? -8.216 9.087 4.553 1.00 96.19 111 ILE A N 1
ATOM 823 C CA . ILE A 1 111 ? -8.259 7.777 5.213 1.00 96.19 111 ILE A CA 1
ATOM 824 C C . ILE A 1 111 ? -7.588 7.842 6.589 1.00 96.19 111 ILE A C 1
ATOM 826 O O . ILE A 1 111 ? -8.055 7.200 7.524 1.00 96.19 111 ILE A O 1
ATOM 830 N N . PHE A 1 112 ? -6.550 8.648 6.781 1.00 95.38 112 PHE A N 1
ATOM 831 C CA . PHE A 1 112 ? -5.939 8.839 8.098 1.00 95.38 112 PHE A CA 1
ATOM 832 C C . PHE A 1 112 ? -6.675 9.854 8.985 1.00 95.38 112 PHE A C 1
ATOM 834 O O . PHE A 1 112 ? -6.330 10.020 10.165 1.00 95.38 112 PHE A O 1
ATOM 841 N N . ASP A 1 113 ? -7.680 10.562 8.466 1.00 89.88 113 ASP A N 1
ATOM 842 C CA . ASP A 1 113 ? -8.486 11.454 9.286 1.00 89.88 113 ASP A CA 1
ATOM 843 C C . ASP A 1 113 ? -9.605 10.703 10.002 1.00 89.88 113 ASP A C 1
ATOM 845 O O . ASP A 1 113 ? -10.636 10.352 9.440 1.00 89.88 113 ASP A O 1
ATOM 849 N N . THR A 1 114 ? -9.388 10.437 11.288 1.00 84.12 114 THR A N 1
ATOM 850 C CA . THR A 1 114 ? -10.371 9.790 12.159 1.00 84.12 114 THR A CA 1
ATOM 851 C C . THR A 1 114 ? -11.396 10.759 12.732 1.00 84.12 114 THR A C 1
ATOM 853 O O . THR A 1 114 ? -12.322 10.327 13.418 1.00 84.12 114 THR A O 1
ATOM 856 N N . SER A 1 115 ? -11.257 12.058 12.464 1.00 79.62 115 SER A N 1
ATOM 857 C CA . SER A 1 115 ? -12.175 13.088 12.944 1.00 79.62 115 SER A CA 1
ATOM 858 C C . SER A 1 115 ? -13.545 12.904 12.287 1.00 79.62 115 SER A C 1
ATOM 860 O O . SER A 1 115 ? -13.754 13.281 11.142 1.00 79.62 115 SER A O 1
ATOM 862 N N . GLY A 1 116 ? -14.489 12.300 13.010 1.00 75.94 116 GLY A N 1
ATOM 863 C CA . GLY A 1 116 ? -15.848 12.054 12.516 1.00 75.94 116 GLY A CA 1
ATOM 864 C C . GLY A 1 116 ? -16.105 10.652 11.958 1.00 75.94 116 GLY A C 1
ATOM 865 O O . GLY A 1 116 ? -17.262 10.351 11.666 1.00 75.94 116 GLY A O 1
ATOM 866 N N . LYS A 1 117 ? -15.088 9.779 11.891 1.00 81.06 117 LYS A N 1
ATOM 867 C CA . LYS A 1 117 ? -15.271 8.359 11.549 1.00 81.06 117 LYS A CA 1
ATOM 868 C C . LYS A 1 117 ? -16.094 7.655 12.620 1.00 81.06 117 LYS A C 1
ATOM 870 O O . LYS A 1 117 ? -15.802 7.774 13.813 1.00 81.06 117 LYS A O 1
ATOM 875 N N . LYS A 1 118 ? -17.121 6.919 12.201 1.00 80.50 118 LYS A N 1
ATOM 876 C CA . LYS A 1 118 ? -18.027 6.195 13.113 1.00 80.50 118 LYS A CA 1
ATOM 877 C C . LYS A 1 118 ? -18.033 4.701 12.840 1.00 80.50 118 LYS A C 1
ATOM 879 O O . LYS A 1 118 ? -18.306 3.919 13.755 1.00 80.50 118 LYS A O 1
ATOM 884 N N . GLU A 1 119 ? -17.715 4.293 11.615 1.00 91.62 119 GLU A N 1
ATOM 885 C CA . GLU A 1 119 ? -17.721 2.889 11.248 1.00 91.62 119 GLU A CA 1
ATOM 886 C C . GLU A 1 119 ? -16.377 2.225 11.530 1.00 91.62 119 GLU A C 1
ATOM 888 O O . GLU A 1 119 ? -15.297 2.776 11.311 1.00 91.62 119 GLU A O 1
ATOM 893 N N . MET A 1 120 ? -16.444 0.976 11.988 1.00 94.31 120 MET A N 1
ATOM 894 C CA . MET A 1 120 ? -15.241 0.214 12.304 1.00 94.31 120 MET A CA 1
ATOM 895 C C . MET A 1 120 ? -14.390 -0.071 11.062 1.00 94.31 120 MET A C 1
ATOM 897 O O . MET A 1 120 ? -13.171 -0.148 11.173 1.00 94.31 120 MET A O 1
ATOM 901 N N . LYS A 1 121 ? -15.016 -0.168 9.878 1.00 94.75 121 LYS A N 1
ATOM 902 C CA . LYS A 1 121 ? -14.320 -0.318 8.591 1.00 94.75 121 LYS A CA 1
ATOM 903 C C . LYS A 1 121 ? -13.407 0.873 8.306 1.00 94.75 121 LYS A C 1
ATOM 905 O O . LYS A 1 121 ? -12.255 0.678 7.942 1.00 94.75 121 LYS A O 1
ATOM 910 N N . GLU A 1 122 ? -13.880 2.091 8.559 1.00 94.12 122 GLU A N 1
ATOM 911 C CA . GLU A 1 122 ? -13.098 3.304 8.316 1.00 94.12 122 GLU A CA 1
ATOM 912 C C . GLU A 1 122 ? -11.904 3.424 9.273 1.00 94.12 122 GLU A C 1
ATOM 914 O O . GLU A 1 122 ? -10.864 3.956 8.890 1.00 94.12 122 GLU A O 1
ATOM 919 N N . ILE A 1 123 ? -12.054 2.965 10.522 1.00 94.25 123 ILE A N 1
ATOM 920 C CA . ILE A 1 123 ? -10.972 2.926 11.522 1.00 94.25 123 ILE A CA 1
ATOM 921 C C . ILE A 1 123 ? -9.976 1.812 11.187 1.00 94.25 123 ILE A C 1
ATOM 923 O O . ILE A 1 123 ? -8.774 1.987 11.350 1.00 94.25 123 ILE A O 1
ATOM 927 N N . PHE A 1 124 ? -10.464 0.668 10.717 1.00 96.38 124 PHE A N 1
ATOM 928 C CA . PHE A 1 124 ? -9.631 -0.434 10.255 1.00 96.38 124 PHE A CA 1
ATOM 929 C C . PHE A 1 124 ? -8.759 -0.015 9.054 1.00 96.38 124 PHE A C 1
ATOM 931 O O . PHE A 1 124 ? -7.556 -0.277 9.057 1.00 96.38 124 PHE A O 1
ATOM 938 N N . ASP A 1 125 ? -9.325 0.707 8.079 1.00 97.25 125 ASP A N 1
ATOM 939 C CA . ASP A 1 125 ? -8.608 1.145 6.870 1.00 97.25 125 ASP A CA 1
ATOM 940 C C . ASP A 1 125 ? -7.407 2.051 7.183 1.00 97.25 125 ASP A C 1
ATOM 942 O O . ASP A 1 125 ? -6.419 2.033 6.455 1.00 97.25 125 ASP A O 1
ATOM 946 N N . VAL A 1 126 ? -7.453 2.798 8.293 1.00 96.62 126 VAL A N 1
ATOM 947 C CA . VAL A 1 126 ? -6.315 3.592 8.796 1.00 96.62 126 VAL A CA 1
ATOM 948 C C . VAL A 1 126 ? -5.086 2.704 8.993 1.00 96.62 126 VAL A C 1
ATOM 950 O O . VAL A 1 126 ? -3.984 3.061 8.582 1.00 96.62 126 VAL A O 1
ATOM 953 N N . GLN A 1 127 ? -5.269 1.542 9.623 1.00 96.69 127 GLN A N 1
ATOM 954 C CA . GLN A 1 127 ? -4.163 0.637 9.930 1.00 96.69 127 GLN A CA 1
ATOM 955 C C . GLN A 1 127 ? -3.745 -0.158 8.699 1.00 96.69 127 GLN A C 1
ATOM 957 O O . GLN A 1 127 ? -2.552 -0.312 8.451 1.00 96.69 127 GLN A O 1
ATOM 962 N N . LEU A 1 128 ? -4.709 -0.587 7.879 1.00 98.00 128 LEU A N 1
ATOM 963 C CA . LEU A 1 128 ? -4.407 -1.289 6.634 1.00 98.00 128 LEU A CA 1
ATOM 964 C C . LEU A 1 128 ? -3.587 -0.411 5.674 1.00 98.00 128 LEU A C 1
ATOM 966 O O . LEU A 1 128 ? -2.613 -0.889 5.095 1.00 98.00 128 LEU A O 1
ATOM 970 N N . LEU A 1 129 ? -3.925 0.877 5.536 1.00 98.25 129 LEU A N 1
ATOM 971 C CA . LEU A 1 129 ? -3.162 1.789 4.681 1.00 98.25 129 LEU A CA 1
ATOM 972 C C . LEU A 1 129 ? -1.742 2.008 5.214 1.00 98.25 129 LEU A C 1
ATOM 974 O O . LEU A 1 129 ? -0.796 2.036 4.431 1.00 98.25 129 LEU A O 1
ATOM 978 N N . ALA A 1 130 ? -1.569 2.122 6.534 1.00 97.75 130 ALA A N 1
ATOM 979 C CA . ALA A 1 130 ? -0.242 2.225 7.141 1.00 97.75 130 ALA A CA 1
ATOM 980 C C . ALA A 1 130 ? 0.618 0.980 6.857 1.00 97.75 130 ALA A C 1
ATOM 982 O O . ALA A 1 130 ? 1.780 1.113 6.479 1.00 97.75 130 ALA A O 1
ATOM 983 N N . VAL A 1 131 ? 0.039 -0.219 6.977 1.00 97.81 131 VAL A N 1
ATOM 984 C CA . VAL A 1 131 ? 0.711 -1.487 6.650 1.00 97.81 131 VAL A CA 1
ATOM 985 C C . VAL A 1 131 ? 1.143 -1.526 5.182 1.00 97.81 131 VAL A C 1
ATOM 987 O O . VAL A 1 131 ? 2.304 -1.811 4.893 1.00 97.81 131 VAL A O 1
ATOM 990 N N . TRP A 1 132 ? 0.261 -1.162 4.249 1.00 98.31 132 TRP A N 1
ATOM 991 C CA . TRP A 1 132 ? 0.617 -1.123 2.829 1.00 98.31 132 TRP A CA 1
ATOM 992 C C . TRP A 1 132 ? 1.685 -0.077 2.494 1.00 98.31 132 TRP A C 1
ATOM 994 O O . TRP A 1 132 ? 2.546 -0.331 1.651 1.00 98.31 132 TRP A O 1
ATOM 1004 N N . LEU A 1 133 ? 1.676 1.080 3.161 1.00 98.19 133 LEU A N 1
ATOM 1005 C CA . LEU A 1 133 ? 2.729 2.084 3.000 1.00 98.19 133 LEU A CA 1
ATOM 1006 C C . LEU A 1 133 ? 4.072 1.602 3.563 1.00 98.19 133 LEU A C 1
ATOM 1008 O O . LEU A 1 133 ? 5.101 1.870 2.949 1.00 98.19 133 LEU A O 1
ATOM 1012 N N . ASN A 1 134 ? 4.084 0.839 4.660 1.00 97.69 134 ASN A N 1
ATOM 1013 C CA . ASN A 1 134 ? 5.299 0.198 5.177 1.00 97.69 134 ASN A CA 1
ATOM 1014 C C . ASN A 1 134 ? 5.857 -0.850 4.210 1.00 97.69 134 ASN A C 1
ATOM 1016 O O . ASN A 1 134 ? 7.060 -0.851 3.947 1.00 97.69 134 ASN A O 1
ATOM 1020 N N . PHE A 1 135 ? 4.989 -1.670 3.614 1.00 97.62 135 PHE A N 1
ATOM 1021 C CA . PHE A 1 135 ? 5.365 -2.595 2.544 1.00 97.62 135 PHE A CA 1
ATOM 1022 C C . PHE A 1 135 ? 5.955 -1.856 1.336 1.00 97.62 135 PHE A C 1
ATOM 1024 O O . PHE A 1 135 ? 7.075 -2.139 0.922 1.00 97.62 135 PHE A O 1
ATOM 1031 N N . ALA A 1 136 ? 5.272 -0.829 0.823 1.00 97.94 136 ALA A N 1
ATOM 1032 C CA . ALA A 1 136 ? 5.787 -0.014 -0.279 1.00 97.94 136 ALA A CA 1
ATOM 1033 C C . ALA A 1 136 ? 7.125 0.669 0.069 1.00 97.94 136 ALA A C 1
ATOM 1035 O O . ALA A 1 136 ? 7.999 0.815 -0.788 1.00 97.94 136 ALA A O 1
ATOM 1036 N N . ASN A 1 137 ? 7.313 1.044 1.336 1.00 96.94 137 ASN A N 1
ATOM 1037 C CA . ASN A 1 137 ? 8.548 1.623 1.854 1.00 96.94 137 ASN A CA 1
ATOM 1038 C C . ASN A 1 137 ? 9.680 0.601 2.059 1.00 96.94 137 ASN A C 1
ATOM 1040 O O . ASN A 1 137 ? 10.828 1.012 2.234 1.00 96.94 137 ASN A O 1
ATOM 1044 N N . GLY A 1 138 ? 9.382 -0.699 1.980 1.00 95.88 138 GLY A N 1
ATOM 1045 C CA . GLY A 1 138 ? 10.323 -1.810 2.148 1.00 95.88 138 GLY A CA 1
ATOM 1046 C C . GLY A 1 138 ? 10.513 -2.288 3.586 1.00 95.88 138 GLY A C 1
ATOM 1047 O O . GLY A 1 138 ? 11.314 -3.188 3.813 1.00 95.88 138 GLY A O 1
ATOM 1048 N N . ALA A 1 139 ? 9.788 -1.710 4.549 1.00 95.31 139 ALA A N 1
ATOM 1049 C CA . ALA A 1 139 ? 9.848 -2.129 5.952 1.00 95.31 139 ALA A CA 1
ATOM 1050 C C . ALA A 1 139 ? 9.197 -3.501 6.179 1.00 95.31 139 ALA A C 1
ATOM 1052 O O . ALA A 1 139 ? 9.554 -4.209 7.129 1.00 95.31 139 ALA A O 1
ATOM 1053 N N . LEU A 1 140 ? 8.279 -3.859 5.271 1.00 94.69 140 LEU A N 1
ATOM 1054 C CA . LEU A 1 140 ? 7.699 -5.184 5.166 1.00 94.69 140 LEU A CA 1
ATOM 1055 C C . LEU A 1 140 ? 8.091 -5.853 3.838 1.00 94.69 140 LEU A C 1
ATOM 1057 O O . LEU A 1 140 ? 8.066 -5.205 2.790 1.00 94.69 140 LEU A O 1
ATOM 1061 N N . ASP A 1 141 ? 8.441 -7.139 3.884 1.00 92.81 141 ASP A N 1
ATOM 1062 C CA . ASP A 1 141 ? 8.823 -7.953 2.718 1.00 92.81 141 ASP A CA 1
ATOM 1063 C C . ASP A 1 141 ? 7.657 -8.862 2.303 1.00 92.81 141 ASP A C 1
ATOM 1065 O O . ASP A 1 141 ? 6.899 -9.364 3.130 1.00 92.81 141 ASP A O 1
ATOM 1069 N N . TRP A 1 142 ? 7.547 -9.130 1.004 1.00 93.75 142 TRP A N 1
ATOM 1070 C CA . TRP A 1 142 ? 6.583 -10.055 0.418 1.00 93.75 142 TRP A CA 1
ATOM 1071 C C . TRP A 1 142 ? 6.514 -11.395 1.155 1.00 93.75 142 TRP A C 1
ATOM 1073 O O . TRP A 1 142 ? 5.425 -11.915 1.389 1.00 93.75 142 TRP A O 1
ATOM 1083 N N . LYS A 1 143 ? 7.675 -11.985 1.468 1.00 96.00 143 LYS A N 1
ATOM 1084 C CA . LYS A 1 143 ? 7.771 -13.337 2.046 1.00 96.00 143 LYS A CA 1
ATOM 1085 C C . LYS A 1 143 ? 8.042 -13.352 3.543 1.00 96.00 143 LYS A C 1
ATOM 1087 O O . LYS A 1 143 ? 8.221 -14.442 4.089 1.00 96.00 143 LYS A O 1
ATOM 1092 N N . GLU A 1 144 ? 8.126 -12.200 4.206 1.00 94.50 144 GLU A N 1
ATOM 1093 C CA . GLU A 1 144 ? 8.336 -12.239 5.650 1.00 94.50 144 GLU A CA 1
ATOM 1094 C C . GLU A 1 144 ? 7.121 -12.846 6.346 1.00 94.50 144 GLU A C 1
ATOM 1096 O O . GLU A 1 144 ? 5.990 -12.771 5.859 1.00 94.50 144 GLU A O 1
ATOM 1101 N N . LEU A 1 145 ? 7.372 -13.448 7.500 1.00 95.81 145 LEU A N 1
ATOM 1102 C CA . LEU A 1 145 ? 6.307 -13.935 8.352 1.00 95.81 145 LEU A CA 1
ATOM 1103 C C . LEU A 1 145 ? 5.809 -12.796 9.244 1.00 95.81 145 LEU A C 1
ATOM 1105 O O . LEU A 1 145 ? 6.603 -12.015 9.772 1.00 95.81 145 LEU A O 1
ATOM 1109 N N . VAL A 1 146 ? 4.501 -12.759 9.458 1.00 94.88 146 VAL A N 1
ATOM 1110 C CA . VAL A 1 146 ? 3.809 -11.889 10.406 1.00 94.88 146 VAL A CA 1
ATOM 1111 C C . VAL A 1 146 ? 2.997 -12.729 11.387 1.00 94.88 146 VAL A C 1
ATOM 1113 O O . VAL A 1 146 ? 2.593 -13.850 11.081 1.00 94.8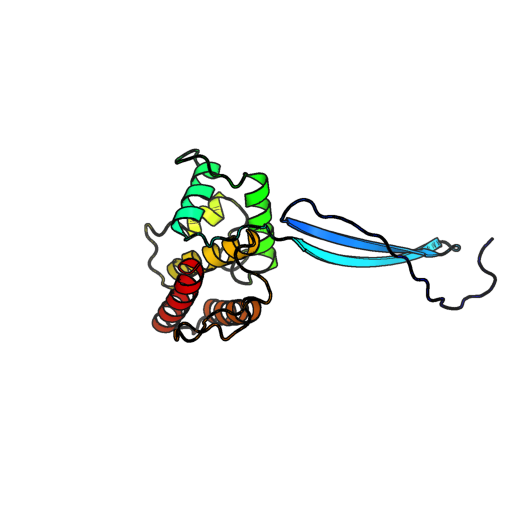8 146 VAL A O 1
ATOM 1116 N N . ASP A 1 147 ? 2.803 -12.197 12.589 1.00 93.81 147 ASP A N 1
ATOM 1117 C CA . ASP A 1 147 ? 2.006 -12.825 13.646 1.00 93.81 147 ASP A CA 1
ATOM 1118 C C . ASP A 1 147 ? 0.520 -12.531 13.398 1.00 93.81 147 ASP A C 1
ATOM 1120 O O . ASP A 1 147 ? 0.079 -11.382 13.514 1.00 93.81 147 ASP A O 1
ATOM 1124 N N . THR A 1 148 ? -0.250 -13.549 13.014 1.00 93.75 148 THR A N 1
ATOM 1125 C CA . THR A 1 148 ? -1.686 -13.402 12.736 1.00 93.75 148 THR A CA 1
ATOM 1126 C C . THR A 1 148 ? -2.562 -13.805 13.915 1.00 93.75 148 THR A C 1
ATOM 1128 O O . THR A 1 148 ? -3.730 -13.405 13.965 1.00 93.75 148 THR A O 1
ATOM 1131 N N . ASN A 1 149 ? -2.016 -14.562 14.870 1.00 90.12 149 ASN A N 1
ATOM 1132 C CA . ASN A 1 149 ? -2.759 -15.144 15.985 1.00 90.12 149 ASN A CA 1
ATOM 1133 C C . ASN A 1 149 ? -2.547 -14.401 17.329 1.00 90.12 149 ASN A C 1
ATOM 1135 O O . ASN A 1 149 ? -3.274 -14.654 18.292 1.00 90.12 149 ASN A O 1
ATOM 1139 N N . GLY A 1 150 ? -1.609 -13.453 17.379 1.00 85.94 150 GLY A N 1
ATOM 1140 C CA . GLY A 1 150 ? -1.286 -12.621 18.536 1.00 85.94 150 GLY A CA 1
ATOM 1141 C C . GLY A 1 150 ? -0.370 -13.283 19.572 1.00 85.94 150 GLY A C 1
ATOM 1142 O O . GLY A 1 150 ? -0.269 -12.773 20.694 1.00 85.94 150 GLY A O 1
ATOM 1143 N N . ASP A 1 151 ? 0.276 -14.405 19.248 1.00 89.06 151 ASP A N 1
ATOM 1144 C CA . ASP A 1 151 ? 1.173 -15.134 20.153 1.00 89.06 151 ASP A CA 1
ATOM 1145 C C . ASP A 1 151 ? 2.615 -14.587 20.171 1.00 89.06 151 ASP A C 1
ATOM 1147 O O . ASP A 1 151 ? 3.454 -15.067 20.941 1.00 89.06 151 ASP A O 1
ATOM 1151 N N . LYS A 1 152 ? 2.879 -13.524 19.396 1.00 87.00 152 LYS A N 1
ATOM 1152 C CA . LYS A 1 152 ? 4.179 -12.864 19.190 1.00 87.00 152 LYS A CA 1
ATOM 1153 C C . LYS A 1 152 ? 5.193 -13.691 18.404 1.00 87.00 152 LYS A C 1
ATOM 1155 O O . LYS A 1 152 ? 6.372 -13.331 18.371 1.00 87.00 152 LYS A O 1
ATOM 1160 N N . THR A 1 153 ? 4.754 -14.760 17.756 1.00 90.44 153 THR A N 1
ATOM 1161 C CA . THR A 1 153 ? 5.554 -15.589 16.863 1.00 90.44 153 THR A CA 1
ATOM 1162 C C . THR A 1 153 ? 5.050 -15.396 15.438 1.00 90.44 153 THR A C 1
ATOM 1164 O O . THR A 1 153 ? 3.895 -15.681 15.149 1.00 90.44 153 THR A O 1
ATOM 1167 N N . PRO A 1 154 ? 5.897 -14.924 14.512 1.00 92.62 154 PRO A N 1
ATOM 1168 C CA . PRO A 1 154 ? 5.513 -14.843 13.110 1.00 92.62 154 PRO A CA 1
ATOM 1169 C C . PRO A 1 154 ? 5.105 -16.212 12.543 1.00 92.62 154 PRO A C 1
ATOM 1171 O O . PRO A 1 154 ? 5.891 -17.159 12.606 1.00 92.62 154 PRO A O 1
ATOM 1174 N N . ASP A 1 155 ? 3.900 -16.307 11.975 1.00 94.94 155 ASP A N 1
ATOM 1175 C CA . ASP A 1 155 ? 3.260 -17.584 11.619 1.00 94.94 155 ASP A CA 1
ATOM 1176 C C . ASP A 1 155 ? 2.788 -17.673 10.156 1.00 94.94 155 ASP A C 1
ATOM 1178 O O . ASP A 1 155 ? 2.732 -18.769 9.596 1.00 94.94 155 ASP A O 1
ATOM 1182 N N . THR A 1 156 ? 2.509 -16.539 9.507 1.00 96.69 156 THR A N 1
ATOM 1183 C CA . THR A 1 156 ? 1.919 -16.494 8.161 1.00 96.69 156 THR A CA 1
ATOM 1184 C C . THR A 1 156 ? 2.682 -15.523 7.275 1.00 96.69 156 THR A C 1
ATOM 1186 O O . THR A 1 156 ? 3.118 -14.474 7.735 1.00 96.69 156 THR A O 1
ATOM 1189 N N . ILE A 1 157 ? 2.831 -15.842 5.987 1.00 97.31 157 ILE A N 1
ATOM 1190 C CA . ILE A 1 157 ? 3.441 -14.935 5.005 1.00 97.31 157 ILE A CA 1
ATOM 1191 C C . ILE A 1 157 ? 2.627 -13.636 4.918 1.00 97.31 157 ILE A C 1
ATOM 1193 O O . ILE A 1 157 ? 1.407 -13.677 4.760 1.00 97.31 157 ILE A O 1
ATOM 1197 N N . PHE A 1 158 ? 3.308 -12.488 4.970 1.00 96.62 158 PHE A N 1
ATOM 1198 C CA . PHE A 1 158 ? 2.704 -11.154 4.969 1.00 96.62 158 PHE A CA 1
ATOM 1199 C C . PHE A 1 158 ? 1.622 -10.974 3.897 1.00 96.62 158 PHE A C 1
ATOM 1201 O O . PHE A 1 158 ? 0.492 -10.602 4.217 1.00 96.62 158 PHE A O 1
ATOM 1208 N N . VAL A 1 159 ? 1.931 -11.271 2.629 1.00 96.00 159 VAL A N 1
ATOM 1209 C CA . VAL A 1 159 ? 0.968 -11.055 1.535 1.00 96.00 159 VAL A CA 1
ATOM 1210 C C . VAL A 1 159 ? -0.260 -11.961 1.629 1.00 96.00 159 VAL A C 1
ATOM 1212 O O . VAL A 1 159 ? -1.364 -11.521 1.309 1.00 96.00 159 VAL A O 1
ATOM 1215 N N . ASP A 1 160 ? -0.102 -13.187 2.129 1.00 97.50 160 ASP A N 1
ATOM 1216 C CA . ASP A 1 160 ? -1.212 -14.126 2.320 1.00 97.50 160 ASP A CA 1
ATOM 1217 C C . ASP A 1 160 ? -2.097 -13.678 3.493 1.00 97.50 160 ASP A C 1
ATOM 1219 O O . ASP A 1 160 ? -3.334 -13.727 3.425 1.00 97.50 160 ASP A O 1
ATOM 1223 N N . ALA A 1 161 ? -1.464 -13.173 4.556 1.00 97.44 161 ALA A N 1
ATOM 1224 C CA . ALA A 1 161 ? -2.142 -12.621 5.717 1.00 97.44 161 ALA A CA 1
ATOM 1225 C C . ALA A 1 161 ? -2.965 -11.379 5.338 1.00 97.44 161 ALA A C 1
ATOM 1227 O O . ALA A 1 161 ? -4.162 -11.322 5.633 1.00 97.44 161 ALA A O 1
ATOM 1228 N N . VAL A 1 162 ? -2.373 -10.414 4.622 1.00 97.44 162 VAL A N 1
ATOM 1229 C CA . VAL A 1 162 ? -3.091 -9.210 4.175 1.00 97.44 162 VAL A CA 1
ATOM 1230 C C . VAL A 1 162 ? -4.215 -9.562 3.203 1.00 97.44 162 VAL A C 1
ATOM 1232 O O . VAL A 1 162 ? -5.324 -9.064 3.377 1.00 97.44 162 VAL A O 1
ATOM 1235 N N . ALA A 1 163 ? -4.003 -10.469 2.244 1.00 97.12 163 ALA A N 1
ATOM 1236 C CA . ALA A 1 163 ? -5.059 -10.889 1.318 1.00 97.12 163 ALA A CA 1
ATOM 1237 C C . ALA A 1 163 ? -6.271 -11.510 2.044 1.00 97.12 163 ALA A C 1
ATOM 1239 O O . ALA A 1 163 ? -7.432 -11.256 1.688 1.00 97.12 163 ALA A O 1
ATOM 1240 N N . THR A 1 164 ? -6.019 -12.293 3.097 1.00 97.06 164 THR A N 1
ATOM 1241 C CA . THR A 1 164 ? -7.066 -12.872 3.953 1.00 97.06 164 THR A CA 1
ATOM 1242 C C . THR A 1 164 ? -7.811 -11.787 4.732 1.00 97.06 164 THR A C 1
ATOM 1244 O O . THR A 1 164 ? -9.046 -11.765 4.755 1.00 97.06 164 THR A O 1
ATOM 1247 N N . ILE A 1 165 ? -7.069 -10.854 5.330 1.00 97.38 165 ILE A N 1
ATOM 1248 C CA . ILE A 1 165 ? -7.608 -9.711 6.070 1.00 97.38 165 ILE A CA 1
ATOM 1249 C C . ILE A 1 165 ? -8.469 -8.818 5.160 1.00 97.38 165 ILE A C 1
ATOM 1251 O O . ILE A 1 165 ? -9.594 -8.468 5.522 1.00 97.38 165 ILE A O 1
ATOM 1255 N N . GLU A 1 166 ? -7.994 -8.487 3.959 1.00 97.81 166 GLU A N 1
ATOM 1256 C CA . GLU A 1 166 ? -8.724 -7.670 2.986 1.00 97.81 166 GLU A CA 1
ATOM 1257 C C . GLU A 1 166 ? -10.001 -8.355 2.504 1.00 97.81 166 GLU A C 1
ATOM 1259 O O . GLU A 1 166 ? -11.044 -7.713 2.386 1.00 97.81 166 GLU A O 1
ATOM 1264 N N . THR A 1 167 ? -9.964 -9.676 2.314 1.00 97.38 167 THR A N 1
ATOM 1265 C CA . THR A 1 167 ? -11.165 -10.457 1.994 1.00 97.38 167 THR A CA 1
ATOM 1266 C C . THR A 1 167 ? -12.226 -10.304 3.087 1.00 97.38 167 THR A C 1
ATOM 1268 O O . THR A 1 167 ? -13.395 -10.075 2.781 1.00 97.38 167 THR A O 1
ATOM 1271 N N . LYS A 1 168 ? -11.833 -10.343 4.369 1.00 97.12 168 LYS A N 1
ATOM 1272 C CA . LYS A 1 168 ? -12.756 -10.074 5.485 1.00 97.12 168 LYS A CA 1
ATOM 1273 C C . LYS A 1 168 ? -13.212 -8.621 5.523 1.00 97.12 168 LYS A C 1
ATOM 1275 O O . LYS A 1 168 ? -14.385 -8.363 5.774 1.00 97.12 168 LYS A O 1
ATOM 1280 N N . ARG A 1 169 ? -12.339 -7.661 5.234 1.00 96.50 169 ARG A N 1
ATOM 1281 C CA . ARG A 1 169 ? -12.712 -6.243 5.162 1.00 96.50 169 ARG A CA 1
ATOM 1282 C C . ARG A 1 169 ? -13.747 -5.960 4.059 1.00 96.50 169 ARG A C 1
ATOM 1284 O O . ARG A 1 169 ? -14.600 -5.081 4.231 1.00 96.50 169 ARG A O 1
ATOM 1291 N N . LEU A 1 170 ? -13.681 -6.669 2.937 1.00 96.75 170 LEU A N 1
ATOM 1292 C CA . LEU A 1 170 ? -14.613 -6.515 1.816 1.00 96.75 170 LEU A CA 1
ATOM 1293 C C . LEU A 1 170 ? -15.931 -7.280 2.013 1.00 96.75 170 LEU A C 1
ATOM 1295 O O . LEU A 1 170 ? -16.949 -6.871 1.460 1.00 96.75 170 LEU A O 1
ATOM 1299 N N . ASP A 1 171 ? -15.947 -8.332 2.833 1.00 96.56 171 ASP A N 1
ATOM 1300 C CA . ASP A 1 171 ? -17.167 -9.083 3.141 1.00 96.56 171 ASP A CA 1
ATOM 1301 C C . ASP A 1 171 ? -18.184 -8.196 3.904 1.00 96.56 171 ASP A C 1
ATOM 1303 O O . ASP A 1 171 ? -17.873 -7.646 4.973 1.00 96.56 171 ASP A O 1
ATOM 1307 N N . PRO A 1 172 ? -19.415 -8.011 3.382 1.00 94.44 172 PRO A N 1
ATOM 1308 C CA . PRO A 1 172 ? -20.456 -7.248 4.067 1.00 94.44 172 PRO A CA 1
ATOM 1309 C C . PRO A 1 172 ? -20.911 -7.894 5.385 1.00 94.44 172 PRO A C 1
ATOM 1311 O O . PRO A 1 172 ? -21.465 -7.191 6.227 1.00 94.44 172 PRO A O 1
ATOM 1314 N N . ASN A 1 173 ? -20.652 -9.189 5.592 1.00 95.88 173 ASN A N 1
ATOM 1315 C CA . ASN A 1 173 ? -21.037 -9.922 6.799 1.00 95.88 173 ASN A CA 1
ATOM 1316 C C . ASN A 1 173 ? -19.987 -9.867 7.915 1.00 95.88 173 ASN A C 1
ATOM 1318 O O . ASN A 1 173 ? -20.262 -10.326 9.026 1.00 95.88 173 ASN A O 1
ATOM 1322 N N . THR A 1 174 ? -18.793 -9.323 7.657 1.00 96.56 174 THR A N 1
ATOM 1323 C CA . THR A 1 174 ? -17.772 -9.188 8.701 1.00 96.56 174 THR A CA 1
ATOM 1324 C C . THR A 1 174 ? -18.242 -8.194 9.754 1.00 96.56 174 THR A C 1
ATOM 1326 O O . THR A 1 174 ? -18.401 -6.997 9.500 1.00 96.56 174 THR A O 1
ATOM 1329 N N . GLY A 1 175 ? -18.458 -8.709 10.963 1.00 95.75 175 GLY A N 1
ATOM 1330 C CA . GLY A 1 175 ? -18.977 -7.935 12.079 1.00 95.75 175 GLY A CA 1
ATOM 1331 C C . GLY A 1 175 ? -17.942 -6.979 12.670 1.00 95.75 175 GLY A C 1
ATOM 1332 O O . GLY A 1 175 ? -16.731 -7.131 12.504 1.00 95.75 175 GLY A O 1
ATOM 1333 N N . ARG A 1 176 ? -18.427 -6.013 13.456 1.00 96.25 176 ARG A N 1
ATOM 1334 C CA . ARG A 1 176 ? -17.586 -5.019 14.140 1.00 96.25 176 ARG A CA 1
ATOM 1335 C C . ARG A 1 176 ? -16.458 -5.648 14.969 1.00 96.25 176 ARG A C 1
ATOM 1337 O O . ARG A 1 176 ? -15.317 -5.227 14.837 1.00 96.25 176 ARG A O 1
ATOM 1344 N N . SER A 1 177 ? -16.766 -6.656 15.787 1.00 95.88 177 SER A N 1
ATOM 1345 C CA . SER A 1 177 ? -15.773 -7.304 16.659 1.00 95.88 177 SER A CA 1
ATOM 1346 C C . SER A 1 177 ? -14.664 -8.007 15.866 1.00 95.88 177 SER A C 1
ATOM 1348 O O . SER A 1 177 ? -13.502 -7.949 16.258 1.00 95.88 177 SER A O 1
ATOM 1350 N N . GLN A 1 178 ? -14.992 -8.596 14.711 1.00 96.19 178 GLN A N 1
ATOM 1351 C CA . GLN A 1 178 ? -13.989 -9.189 13.823 1.00 96.19 178 GLN A CA 1
ATOM 1352 C C . GLN A 1 178 ? -13.079 -8.111 13.225 1.00 96.19 178 GLN A C 1
ATOM 1354 O O . GLN A 1 178 ? -11.866 -8.273 13.225 1.00 96.19 178 GLN A O 1
ATOM 1359 N N . LEU A 1 179 ? -13.633 -6.978 12.777 1.00 96.81 179 LEU A N 1
ATOM 1360 C CA . LEU A 1 179 ? -12.822 -5.853 12.290 1.00 96.81 179 LEU A CA 1
ATOM 1361 C C . LEU A 1 179 ? -11.924 -5.260 13.384 1.00 96.81 179 LEU A C 1
ATOM 1363 O O . LEU A 1 179 ? -10.806 -4.853 13.088 1.00 96.81 179 LEU A O 1
ATOM 1367 N N . GLU A 1 180 ? -12.382 -5.223 14.638 1.00 96.38 180 GLU A N 1
ATOM 1368 C CA . GLU A 1 180 ? -11.563 -4.794 15.781 1.00 96.38 180 GLU A CA 1
ATOM 1369 C C . GLU A 1 180 ? -10.386 -5.747 16.030 1.00 96.38 180 GLU A C 1
ATOM 1371 O O . GLU A 1 180 ? -9.265 -5.279 16.234 1.00 96.38 180 GLU A O 1
ATOM 1376 N N . GLN A 1 181 ? -10.607 -7.062 15.940 1.00 95.50 181 GLN A N 1
ATOM 1377 C CA . GLN A 1 181 ? -9.537 -8.060 16.043 1.00 95.50 181 GLN A CA 1
ATOM 1378 C C . GLN A 1 181 ? -8.528 -7.918 14.898 1.00 95.50 181 GLN A C 1
ATOM 1380 O O . GLN A 1 181 ? -7.340 -7.755 15.157 1.00 95.50 181 GLN A O 1
ATOM 1385 N N . LEU A 1 182 ? -8.996 -7.879 13.644 1.00 96.06 182 LEU A N 1
ATOM 1386 C CA . LEU A 1 182 ? -8.121 -7.742 12.471 1.00 96.06 182 LEU A CA 1
ATOM 1387 C C . LEU A 1 182 ? -7.346 -6.416 12.488 1.00 96.06 182 LEU A C 1
ATOM 1389 O O . LEU A 1 182 ? -6.172 -6.382 12.131 1.00 96.06 182 LEU A O 1
ATOM 1393 N N . LYS A 1 183 ? -7.970 -5.322 12.947 1.00 95.44 183 LYS A N 1
ATOM 1394 C CA . LYS A 1 183 ? -7.284 -4.043 13.187 1.00 95.44 183 LYS A CA 1
ATOM 1395 C C . LYS A 1 183 ? -6.146 -4.217 14.190 1.00 95.44 183 LYS A C 1
ATOM 1397 O O . LYS A 1 183 ? -5.052 -3.732 13.932 1.00 95.44 183 LYS A O 1
ATOM 1402 N N . SER A 1 184 ? -6.401 -4.869 15.325 1.00 94.50 184 SER A N 1
ATOM 1403 C CA . SER A 1 184 ? -5.375 -5.095 16.349 1.00 94.50 184 SER A CA 1
ATOM 1404 C C . SER A 1 184 ? -4.213 -5.934 15.815 1.00 94.50 184 SER A C 1
ATOM 1406 O O . SER A 1 184 ? -3.066 -5.670 16.171 1.00 94.50 184 SER A O 1
ATOM 1408 N N . THR A 1 185 ? -4.496 -6.910 14.947 1.00 95.12 185 THR A N 1
ATOM 1409 C CA . THR A 1 185 ? -3.469 -7.681 14.237 1.00 95.12 185 THR A CA 1
ATOM 1410 C C . THR A 1 185 ? -2.627 -6.774 13.332 1.00 95.12 185 THR A C 1
ATOM 1412 O O . THR A 1 185 ? -1.409 -6.782 13.431 1.00 95.12 185 THR A O 1
ATOM 1415 N N . LEU A 1 186 ? -3.240 -5.911 12.513 1.00 95.56 186 LEU A N 1
ATOM 1416 C CA . LEU A 1 186 ? -2.489 -4.961 11.673 1.00 95.56 186 LEU A CA 1
ATOM 1417 C C . LEU A 1 186 ? -1.656 -3.965 12.501 1.00 95.56 186 LEU A C 1
ATOM 1419 O O . LEU A 1 186 ? -0.532 -3.624 12.134 1.00 95.56 186 LEU A O 1
ATOM 1423 N N . GLU A 1 187 ? -2.194 -3.494 13.628 1.00 93.62 187 GLU A N 1
ATOM 1424 C CA . GLU A 1 187 ? -1.494 -2.571 14.529 1.00 93.62 187 GLU A CA 1
ATOM 1425 C C . GLU A 1 187 ? -0.213 -3.183 15.096 1.00 93.62 187 GLU A C 1
ATOM 1427 O O . GLU A 1 187 ? 0.805 -2.484 15.169 1.00 93.62 187 GLU A O 1
ATOM 1432 N N . SER A 1 188 ? -0.231 -4.473 15.449 1.00 92.88 188 SER A N 1
ATOM 1433 C CA . SER A 1 188 ? 0.955 -5.159 15.971 1.00 92.88 188 SER A CA 1
ATOM 1434 C C . SER A 1 188 ? 2.085 -5.197 14.937 1.00 92.88 188 SER A C 1
ATOM 1436 O O . SER A 1 188 ? 3.240 -4.992 15.303 1.00 92.88 188 SER A O 1
ATOM 1438 N N . TRP A 1 189 ? 1.767 -5.319 13.645 1.00 92.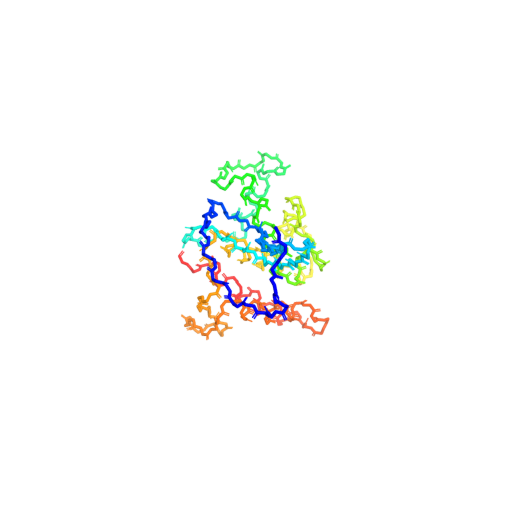81 189 TRP A N 1
ATOM 1439 C CA . TRP A 1 189 ? 2.764 -5.335 12.565 1.00 92.81 189 TRP A CA 1
ATOM 1440 C C . TRP A 1 189 ? 3.430 -3.976 12.349 1.00 92.81 189 TRP A C 1
ATOM 1442 O O . TRP A 1 189 ? 4.589 -3.909 11.957 1.00 92.81 189 TRP A O 1
ATOM 1452 N N . THR A 1 190 ? 2.721 -2.882 12.639 1.00 87.56 190 THR A N 1
ATOM 1453 C CA . THR A 1 190 ? 3.284 -1.520 12.545 1.00 87.56 190 THR A CA 1
ATOM 1454 C C . THR A 1 190 ? 4.007 -1.059 13.811 1.00 87.56 190 THR A C 1
ATOM 1456 O O . THR A 1 190 ? 4.743 -0.079 13.765 1.00 87.56 190 THR A O 1
ATOM 1459 N N . SER A 1 191 ? 3.801 -1.746 14.938 1.00 77.62 191 SER A N 1
ATOM 1460 C CA . SER A 1 191 ? 4.352 -1.361 16.248 1.00 77.62 191 SER A CA 1
ATOM 1461 C C . SER A 1 191 ? 5.619 -2.133 16.627 1.00 77.62 191 SER A C 1
ATOM 1463 O O . SER A 1 191 ? 6.247 -1.821 17.637 1.00 77.62 191 SER A O 1
ATOM 1465 N N . ILE A 1 192 ? 5.974 -3.165 15.856 1.00 59.84 192 ILE A N 1
ATOM 1466 C CA . ILE A 1 192 ? 7.082 -4.077 16.144 1.00 59.84 192 ILE A CA 1
ATOM 1467 C C . ILE A 1 192 ? 8.095 -3.991 14.994 1.00 59.84 192 ILE A C 1
ATOM 1469 O O . ILE A 1 192 ? 7.862 -4.554 13.927 1.00 59.84 192 ILE A O 1
ATOM 1473 N N . LYS A 1 193 ? 9.184 -3.245 15.212 1.00 53.03 193 LYS A N 1
ATOM 1474 C CA . LYS A 1 193 ? 10.555 -3.407 14.675 1.00 53.03 193 LYS A CA 1
ATOM 1475 C C . LYS A 1 193 ? 11.396 -2.199 15.085 1.00 53.03 193 LYS A C 1
ATOM 1477 O O . LYS A 1 193 ? 10.967 -1.063 14.794 1.00 53.03 193 LYS A O 1
#

pLDDT: mean 91.92, std 8.36, range [52.88, 98.38]

Sequence (193 aa):
MPSPSIQARDFLSNVAHVFGNACTFESSLTATDDDAGTASQAAAVIILGNATQNEGHGYWKNVLRYYTSGKGCKPAVTADRLACYLKIVSSMSRVFNEANDASTFQLAESIFDTSGKKEMKEIFDVQLLAVWLNFANGALDWKELVDTNGDKTPDTIFVDAVATIETKRLDPNTGRSQLEQLKSTLESWTSIK

Foldseek 3Di:
DFDPDPDDDDDDDDDDDDDPAFAKDKDKDWDAGPVGDIDMDIDIDGGAAADQAFAALVVLLQQLCCVPPVDDDHDPQDPVRVLRLLNQCVVQAPCEPPVQDPNHSVSVNVLSDPPPDDALLSVLSSLLSSLSSCVRNVNADQQDFADLPPPPDRDDGPSVSSVVLRVLSPDPPNDSVNSVSSSVSSRVVRVDD

Secondary structure (DSSP, 8-state):
---S----------------SSEEEEEEEEEE-TTS-EEEEEEEEEE-----S---HHHHHHHHHHHHH--SSPPSS-HHHHHHHHHHHHHH-SSBTTTB--SSHHHHHHHH--TT--SHHHHHHHHHHHHHHHHHHTSS-TT-EE-SSSSSS--EEHHHHHHHHHHHHH-TT--HHHHHHHHHHHHHHHH--

Radius of gyration: 21.03 Å; chains: 1; bounding box: 41×46×67 Å